Protein AF-G3JFS4-F1 (afdb_monomer_lite)

Sequence (196 aa):
MLLSALLLAPAVAALATRGPDRSHVRRDFISNNWCGQVLSGNAIREVSASWVGIDGASAECQAILQAGTYARLMDEPVVRPGDTVFVQVTAHNSTSGTAYMENHTTGQKVTIALDAPAGSYLCGAAAEWIQEDAAGGLAPFNTFSFNECRATEASGHARTLDGSERWFLRPADHTLCYPSDVSRDSIRINYSGPLA

Radius of gyration: 15.5 Å; chains: 1; bounding box: 41×35×40 Å

Organism: Cordyceps militaris (strain CM01) (NCBI:txid983644)

InterPro domains:
  IPR000250 Peptidase G1 [PF01828] (78-191)
  IPR000250 Peptidase G1 [PTHR37536] (71-189)
  IPR013320 Concanavalin A-like lectin/glucanase domain superfamily [SSF49899] (31-187)
  IPR038656 Peptidase G1 superfamily [G3DSA:2.60.120.700] (70-191)

pLDDT: mean 81.47, std 15.5, range [24.11, 96.38]

Structure (mmCIF, N/CA/C/O backbone):
data_AF-G3JFS4-F1
#
_entry.id   AF-G3JFS4-F1
#
loop_
_atom_site.group_PDB
_atom_site.id
_atom_site.type_symbol
_atom_site.label_atom_id
_atom_site.label_alt_id
_atom_site.label_comp_id
_atom_site.label_asym_id
_atom_site.label_entity_id
_atom_site.label_seq_id
_atom_site.pdbx_PDB_ins_code
_atom_site.Cartn_x
_atom_site.Cartn_y
_atom_site.Cartn_z
_atom_site.occupancy
_atom_site.B_iso_or_equiv
_atom_site.auth_seq_id
_atom_site.auth_comp_id
_atom_site.auth_asym_id
_atom_site.auth_atom_id
_atom_site.pdbx_PDB_model_num
ATOM 1 N N . MET A 1 1 ? 7.532 -19.680 -3.126 1.00 24.11 1 MET A N 1
ATOM 2 C CA . MET A 1 1 ? 7.152 -19.295 -1.750 1.00 24.11 1 MET A CA 1
ATOM 3 C C . MET A 1 1 ? 7.318 -17.791 -1.659 1.00 24.11 1 MET A C 1
ATOM 5 O O . MET A 1 1 ? 8.439 -17.350 -1.472 1.00 24.11 1 MET A O 1
ATOM 9 N N . LEU A 1 2 ? 6.257 -17.019 -1.896 1.00 28.55 2 LEU A N 1
ATOM 10 C CA . LEU A 1 2 ? 6.234 -15.605 -1.510 1.00 28.55 2 LEU A CA 1
ATOM 11 C C . LEU A 1 2 ? 5.594 -15.507 -0.138 1.00 28.55 2 LEU A C 1
ATOM 13 O O . LEU A 1 2 ? 4.669 -16.266 0.134 1.00 28.55 2 LEU A O 1
ATOM 17 N N . LEU A 1 3 ? 6.110 -14.634 0.715 1.00 35.25 3 LEU A N 1
ATOM 18 C CA . LEU A 1 3 ? 5.665 -14.453 2.087 1.00 35.25 3 LEU A CA 1
ATOM 19 C C . LEU A 1 3 ? 5.234 -12.996 2.297 1.00 35.25 3 LEU A C 1
ATOM 21 O O . LEU A 1 3 ? 5.836 -12.107 1.704 1.00 35.25 3 LEU A O 1
ATOM 25 N N . SER A 1 4 ? 4.277 -12.832 3.219 1.00 46.03 4 SER A N 1
ATOM 26 C CA . SER A 1 4 ? 3.845 -11.609 3.927 1.00 46.03 4 SER A CA 1
ATOM 27 C C . SER A 1 4 ? 2.821 -10.723 3.215 1.00 46.03 4 SER A C 1
ATOM 29 O O . SER A 1 4 ? 2.885 -10.607 2.004 1.00 46.03 4 SER A O 1
ATOM 31 N N . ALA A 1 5 ? 1.870 -10.068 3.902 1.00 47.44 5 ALA A N 1
ATOM 32 C CA . ALA A 1 5 ? 1.311 -10.277 5.250 1.00 47.44 5 ALA A CA 1
ATOM 33 C C . ALA A 1 5 ? 0.031 -9.424 5.428 1.00 47.44 5 ALA A C 1
ATOM 35 O O . ALA A 1 5 ? 0.004 -8.268 5.022 1.00 47.44 5 ALA A O 1
ATOM 36 N N . LEU A 1 6 ? -0.991 -9.964 6.100 1.00 51.84 6 LEU A N 1
ATOM 37 C CA . LEU A 1 6 ? -1.986 -9.158 6.812 1.00 51.84 6 LEU A CA 1
ATOM 38 C C . LEU A 1 6 ? -1.510 -9.091 8.263 1.00 51.84 6 LEU A C 1
ATOM 40 O O . LEU A 1 6 ? -1.719 -10.034 9.027 1.00 51.84 6 LEU A O 1
ATOM 44 N N . LEU A 1 7 ? -0.764 -8.056 8.627 1.00 59.75 7 LEU A N 1
ATOM 45 C CA . LEU A 1 7 ? -0.191 -7.973 9.964 1.00 59.75 7 LEU A CA 1
ATOM 46 C C . LEU A 1 7 ? -0.256 -6.551 10.507 1.00 59.75 7 LEU A C 1
ATOM 48 O O . LEU A 1 7 ? -0.039 -5.573 9.795 1.00 59.75 7 LEU A O 1
ATOM 52 N N . LEU A 1 8 ? -0.492 -6.489 11.815 1.00 59.53 8 LEU A N 1
ATOM 53 C CA . LEU A 1 8 ? 0.001 -5.421 12.661 1.00 59.53 8 LEU A CA 1
ATOM 54 C C . LEU A 1 8 ? 1.233 -5.986 13.379 1.00 59.53 8 LEU A C 1
ATOM 56 O O . LEU A 1 8 ? 1.099 -6.802 14.289 1.00 59.53 8 LEU A O 1
ATOM 60 N N . ALA A 1 9 ? 2.432 -5.670 12.889 1.00 57.09 9 ALA A N 1
ATOM 61 C CA . ALA A 1 9 ? 3.691 -6.280 13.342 1.00 57.09 9 ALA A CA 1
ATOM 62 C C . ALA A 1 9 ? 4.639 -5.235 13.927 1.00 57.09 9 ALA A C 1
ATOM 64 O O . ALA A 1 9 ? 4.493 -4.061 13.594 1.00 57.09 9 ALA A O 1
ATOM 65 N N . PRO A 1 10 ? 5.656 -5.628 14.719 1.00 55.28 10 PRO A N 1
ATOM 66 C CA . PRO A 1 10 ? 6.711 -4.708 15.112 1.00 55.28 10 PRO A CA 1
ATOM 67 C C . PRO A 1 10 ? 7.452 -4.205 13.864 1.00 55.28 10 PRO A C 1
ATOM 69 O O . PRO A 1 10 ? 7.832 -5.007 13.010 1.00 55.28 10 PRO A O 1
ATOM 72 N N . ALA A 1 11 ? 7.713 -2.902 13.773 1.00 52.53 11 ALA A N 1
ATOM 73 C CA . ALA A 1 11 ? 8.257 -2.256 12.574 1.00 52.53 11 ALA A CA 1
ATOM 74 C C . ALA A 1 11 ? 9.628 -2.798 12.139 1.00 52.53 11 ALA A C 1
ATOM 76 O O . ALA A 1 11 ? 9.970 -2.741 10.964 1.00 52.53 11 ALA A O 1
ATOM 77 N N . VAL A 1 12 ? 10.400 -3.389 13.058 1.00 49.28 12 VAL A N 1
ATOM 78 C CA . VAL A 1 12 ? 11.709 -3.997 12.758 1.00 49.28 12 VAL A CA 1
ATOM 79 C C . VAL A 1 12 ? 11.599 -5.129 11.725 1.00 49.28 12 VAL A C 1
ATOM 81 O O . VAL A 1 12 ? 12.558 -5.389 11.006 1.00 49.28 12 VAL A O 1
ATOM 84 N N . ALA A 1 13 ? 10.440 -5.789 11.621 1.00 46.59 13 ALA A N 1
ATOM 85 C CA . ALA A 1 13 ? 10.234 -6.909 10.706 1.00 46.59 13 ALA A CA 1
ATOM 86 C C . ALA A 1 13 ? 9.979 -6.497 9.240 1.00 46.59 13 ALA A C 1
ATOM 88 O O . ALA A 1 13 ? 10.111 -7.349 8.367 1.00 46.59 13 ALA A O 1
ATOM 89 N N . ALA A 1 14 ? 9.631 -5.233 8.972 1.00 52.38 14 ALA A N 1
ATOM 90 C CA . ALA A 1 14 ? 9.231 -4.752 7.639 1.00 52.38 14 ALA A CA 1
ATOM 91 C C . ALA A 1 14 ? 9.795 -3.359 7.294 1.00 52.38 14 ALA A C 1
ATOM 93 O O . ALA A 1 14 ? 9.351 -2.719 6.345 1.00 52.38 14 ALA A O 1
ATOM 94 N N . LEU A 1 15 ? 10.754 -2.852 8.080 1.00 62.09 15 LEU A N 1
ATOM 95 C CA . LEU A 1 15 ? 11.304 -1.515 7.876 1.00 62.09 15 LEU A CA 1
ATOM 96 C C . LEU A 1 15 ? 11.968 -1.413 6.500 1.00 62.09 15 LEU A C 1
ATOM 98 O O . LEU A 1 15 ? 12.850 -2.207 6.158 1.00 62.09 15 LEU A O 1
ATOM 102 N N . ALA A 1 16 ? 11.604 -0.381 5.744 1.00 66.38 16 ALA A N 1
ATOM 103 C CA . ALA A 1 16 ? 12.233 -0.110 4.465 1.00 66.38 16 ALA A CA 1
ATOM 104 C C . ALA A 1 16 ? 13.744 0.138 4.645 1.00 66.38 16 ALA A C 1
ATOM 106 O O . ALA A 1 16 ? 14.175 1.046 5.364 1.00 66.38 16 ALA A O 1
ATOM 107 N N . THR A 1 17 ? 14.581 -0.659 3.977 1.00 64.44 17 THR A N 1
ATOM 108 C CA . THR A 1 17 ? 16.039 -0.506 4.088 1.00 64.44 17 THR A CA 1
ATOM 109 C C . THR A 1 17 ? 16.534 0.535 3.087 1.00 64.44 17 THR A C 1
ATOM 111 O O . THR A 1 17 ? 16.661 0.260 1.894 1.00 64.44 17 THR A O 1
ATOM 114 N N . ARG A 1 18 ? 16.814 1.757 3.559 1.00 60.34 18 ARG A N 1
ATOM 115 C CA . ARG A 1 18 ? 17.364 2.822 2.702 1.00 60.34 18 ARG A CA 1
ATOM 116 C C . ARG A 1 18 ? 18.760 2.437 2.202 1.00 60.34 18 ARG A C 1
ATOM 118 O O . ARG A 1 18 ? 19.680 2.233 2.992 1.00 60.34 18 ARG A O 1
ATOM 125 N N . GLY A 1 19 ? 18.912 2.353 0.884 1.00 56.12 19 GLY A N 1
ATOM 126 C CA . GLY A 1 19 ? 20.205 2.243 0.217 1.00 56.12 19 GLY A CA 1
ATOM 127 C C . GLY A 1 19 ? 20.972 3.573 0.233 1.00 56.12 19 GLY A C 1
ATOM 128 O O . GLY A 1 19 ? 20.411 4.609 0.597 1.00 56.12 19 GLY A O 1
ATOM 129 N N . PRO A 1 20 ? 22.259 3.577 -0.163 1.00 53.03 20 PRO A N 1
ATOM 130 C CA . PRO A 1 20 ? 23.036 4.806 -0.276 1.00 53.03 20 PRO A CA 1
ATOM 131 C C . PRO A 1 20 ? 22.353 5.772 -1.251 1.00 53.03 20 PRO A C 1
ATOM 133 O O . PRO A 1 20 ? 22.081 5.413 -2.402 1.00 53.03 20 PRO A O 1
ATOM 136 N N . ASP A 1 21 ? 22.084 6.986 -0.773 1.00 49.78 21 ASP A N 1
ATOM 137 C CA . ASP A 1 21 ? 21.431 8.042 -1.539 1.00 49.78 21 ASP A CA 1
ATOM 138 C C . ASP A 1 21 ? 22.272 8.390 -2.777 1.00 49.78 21 ASP A C 1
ATOM 140 O O . ASP A 1 21 ? 23.440 8.776 -2.681 1.00 49.78 21 ASP A O 1
ATOM 144 N N . ARG A 1 22 ? 21.704 8.157 -3.961 1.00 50.06 22 ARG A N 1
ATOM 145 C CA . ARG A 1 22 ? 22.349 8.406 -5.261 1.00 50.06 22 ARG A CA 1
ATOM 146 C C . ARG A 1 22 ? 21.414 9.116 -6.245 1.00 50.06 22 ARG A C 1
ATOM 148 O O . ARG A 1 22 ? 21.749 9.193 -7.426 1.00 50.06 22 ARG A O 1
ATOM 155 N N . SER A 1 23 ? 20.237 9.581 -5.817 1.00 52.03 23 SER A N 1
ATOM 156 C CA . SER A 1 23 ? 19.227 10.126 -6.732 1.00 52.03 23 SER A CA 1
ATOM 157 C C . SER A 1 23 ? 19.172 11.664 -6.660 1.00 52.03 23 SER A C 1
ATOM 159 O O . SER A 1 23 ? 19.221 12.270 -5.595 1.00 52.03 23 SER A O 1
ATOM 161 N N . HIS A 1 24 ? 19.116 12.324 -7.823 1.00 45.00 24 HIS A N 1
ATOM 162 C CA . HIS A 1 24 ? 19.172 13.790 -7.952 1.00 45.00 24 HIS A CA 1
ATOM 163 C C . HIS A 1 24 ? 17.790 14.476 -7.936 1.00 45.00 24 HIS A C 1
ATOM 165 O O . HIS A 1 24 ? 17.709 15.700 -8.060 1.00 45.00 24 HIS A O 1
ATOM 171 N N . VAL A 1 25 ? 16.695 13.721 -7.784 1.00 54.41 25 VAL A N 1
ATOM 172 C CA . VAL A 1 25 ? 15.332 14.265 -7.694 1.00 54.41 25 VAL A CA 1
ATOM 173 C C . VAL A 1 25 ? 14.880 14.134 -6.247 1.00 54.41 25 VAL A C 1
ATOM 175 O O . VAL A 1 25 ? 14.880 13.041 -5.699 1.00 54.41 25 VAL A O 1
ATOM 178 N N . ARG A 1 26 ? 14.493 15.259 -5.632 1.00 57.34 26 ARG A N 1
ATOM 179 C CA . ARG A 1 26 ? 14.295 15.474 -4.180 1.00 57.34 26 ARG A CA 1
ATOM 180 C C . ARG A 1 26 ? 13.275 14.541 -3.476 1.00 57.34 26 ARG A C 1
ATOM 182 O O . ARG A 1 26 ? 12.926 14.807 -2.332 1.00 57.34 26 ARG A O 1
ATOM 189 N N . ARG A 1 27 ? 12.744 13.518 -4.155 1.00 74.19 27 ARG A N 1
ATOM 190 C CA . ARG A 1 27 ? 11.709 12.582 -3.686 1.00 74.19 27 ARG A CA 1
ATOM 191 C C . ARG A 1 27 ? 11.904 11.134 -4.166 1.00 74.19 27 ARG A C 1
ATOM 193 O O . ARG A 1 27 ? 10.996 10.334 -3.976 1.00 74.19 27 ARG A O 1
ATOM 200 N N . ASP A 1 28 ? 13.036 10.791 -4.782 1.00 85.75 28 ASP A N 1
ATOM 201 C CA . ASP A 1 28 ? 13.308 9.421 -5.236 1.00 85.75 28 ASP A CA 1
ATOM 202 C C . ASP A 1 28 ? 14.228 8.698 -4.246 1.00 85.75 28 ASP A C 1
ATOM 204 O O . ASP A 1 28 ? 15.359 9.122 -4.007 1.00 85.75 28 ASP A O 1
ATOM 208 N N . PHE A 1 29 ? 13.761 7.578 -3.706 1.00 86.06 29 PHE A N 1
ATOM 209 C CA . PHE A 1 29 ? 14.445 6.771 -2.704 1.00 86.06 29 PHE A CA 1
ATOM 210 C C . PHE A 1 29 ? 14.815 5.410 -3.266 1.00 86.06 29 PHE A C 1
ATOM 212 O O . PHE A 1 29 ? 14.057 4.782 -4.003 1.00 86.06 29 PHE A O 1
ATOM 219 N N . ILE A 1 30 ? 15.993 4.937 -2.883 1.00 85.81 30 ILE A N 1
ATOM 220 C CA . ILE A 1 30 ? 16.493 3.623 -3.263 1.00 85.81 30 ILE A CA 1
ATOM 221 C C . ILE A 1 30 ? 16.345 2.726 -2.045 1.00 85.81 30 ILE A C 1
ATOM 223 O O . ILE A 1 30 ? 16.892 3.023 -0.983 1.00 85.81 30 ILE A O 1
ATOM 227 N N . SER A 1 31 ? 15.608 1.639 -2.208 1.00 85.69 31 SER A N 1
ATOM 228 C CA . SER A 1 31 ? 15.386 0.617 -1.199 1.00 85.69 31 SER A CA 1
ATOM 229 C C . SER A 1 31 ? 15.872 -0.729 -1.711 1.00 85.69 31 SER A C 1
ATOM 231 O O . SER A 1 31 ? 15.887 -0.978 -2.916 1.00 85.69 31 SER A O 1
ATOM 233 N N . ASN A 1 32 ? 16.266 -1.618 -0.806 1.00 84.12 32 ASN A N 1
ATOM 234 C CA . ASN A 1 32 ? 16.585 -2.990 -1.199 1.00 84.12 32 ASN A CA 1
ATOM 235 C C . ASN A 1 32 ? 15.341 -3.887 -1.253 1.00 84.12 32 ASN A C 1
ATOM 237 O O . ASN A 1 32 ? 15.429 -4.972 -1.818 1.00 84.12 32 ASN A O 1
ATOM 241 N N . ASN A 1 33 ? 14.205 -3.453 -0.692 1.00 83.88 33 ASN A N 1
ATOM 242 C CA . ASN A 1 33 ? 13.013 -4.291 -0.548 1.00 83.88 33 ASN A CA 1
ATOM 243 C C . ASN A 1 33 ? 11.680 -3.619 -0.906 1.00 83.88 33 ASN A C 1
ATOM 245 O O . ASN A 1 33 ? 10.690 -4.328 -1.006 1.00 83.88 33 ASN A O 1
ATOM 249 N N . TRP A 1 34 ? 11.609 -2.304 -1.125 1.00 87.81 34 TRP A N 1
ATOM 250 C CA . TRP A 1 34 ? 10.342 -1.601 -1.392 1.00 87.81 34 TRP A CA 1
ATOM 251 C C . TRP A 1 34 ? 10.306 -0.927 -2.756 1.00 87.81 34 TRP A C 1
ATOM 253 O O . TRP A 1 34 ? 11.270 -0.283 -3.171 1.00 87.81 34 TRP A O 1
ATOM 263 N N . CYS A 1 35 ? 9.155 -1.019 -3.415 1.00 90.50 35 CYS A N 1
ATOM 264 C CA . CYS A 1 35 ? 8.871 -0.394 -4.696 1.00 90.50 35 CYS A CA 1
ATOM 265 C C . CYS A 1 35 ? 7.487 0.260 -4.697 1.00 90.50 35 CYS A C 1
ATOM 267 O O . CYS A 1 35 ? 6.494 -0.447 -4.570 1.00 90.50 35 CYS A O 1
ATOM 269 N N . GLY A 1 36 ? 7.385 1.576 -4.890 1.00 91.44 36 GLY A N 1
ATOM 270 C CA . GLY A 1 36 ? 6.080 2.240 -4.998 1.00 91.44 36 GLY A CA 1
ATOM 271 C C . GLY A 1 36 ? 6.060 3.681 -4.499 1.00 91.44 36 GLY A C 1
ATOM 272 O O . GLY A 1 36 ? 7.015 4.419 -4.746 1.00 91.44 36 GLY A O 1
ATOM 273 N N . GLN A 1 37 ? 4.955 4.101 -3.871 1.00 92.19 37 GLN A N 1
ATOM 274 C CA . GLN A 1 37 ? 4.802 5.440 -3.284 1.00 92.19 37 GLN A CA 1
ATOM 275 C C . GLN A 1 37 ? 4.742 5.400 -1.757 1.00 92.19 37 GLN A C 1
ATOM 277 O O . GLN A 1 37 ? 4.036 4.571 -1.187 1.00 92.19 37 GLN A O 1
ATOM 282 N N . VAL A 1 38 ? 5.396 6.371 -1.118 1.00 90.50 38 VAL A N 1
ATOM 283 C CA . VAL A 1 38 ? 5.263 6.646 0.320 1.00 90.50 38 VAL A CA 1
ATOM 284 C C . VAL A 1 38 ? 4.855 8.101 0.512 1.00 90.50 38 VAL A C 1
ATOM 286 O O . VAL A 1 38 ? 5.536 9.016 0.054 1.00 90.50 38 VAL A O 1
ATOM 289 N N . LEU A 1 39 ? 3.738 8.332 1.189 1.00 90.19 39 LEU A N 1
ATOM 290 C CA . LEU A 1 39 ? 3.275 9.655 1.574 1.00 90.19 39 LEU A CA 1
ATOM 291 C C . LEU A 1 39 ? 3.507 9.866 3.069 1.00 90.19 39 LEU A C 1
ATOM 293 O O . LEU A 1 39 ? 2.841 9.257 3.905 1.00 90.19 39 LEU A O 1
ATOM 297 N N . SER A 1 40 ? 4.394 10.798 3.396 1.00 89.62 40 SER A N 1
ATOM 298 C CA . SER A 1 40 ? 4.570 11.266 4.769 1.00 89.62 40 SER A CA 1
ATOM 299 C C . SER A 1 40 ? 3.378 12.119 5.207 1.00 89.62 40 SER A C 1
ATOM 301 O O . SER A 1 40 ? 2.903 13.001 4.479 1.00 89.62 40 SER A O 1
ATOM 303 N N . GLY A 1 41 ? 2.905 11.878 6.423 1.00 85.38 41 GLY A N 1
ATOM 304 C CA . GLY A 1 41 ? 1.757 12.557 7.003 1.00 85.38 41 GLY A CA 1
ATOM 305 C C . GLY A 1 41 ? 1.831 12.600 8.521 1.00 85.38 41 GLY A C 1
ATOM 306 O O . GLY A 1 41 ? 2.796 12.151 9.127 1.00 85.38 41 GLY A O 1
ATOM 307 N N . ASN A 1 42 ? 0.793 13.160 9.130 1.00 84.88 42 ASN A N 1
ATOM 308 C CA . ASN A 1 42 ? 0.627 13.161 10.575 1.00 84.88 42 ASN A CA 1
ATOM 309 C C . ASN A 1 42 ? -0.732 12.546 10.896 1.00 84.88 42 ASN A C 1
ATOM 311 O O . ASN A 1 42 ? -1.754 13.016 10.397 1.00 84.88 42 ASN A O 1
ATOM 315 N N . ALA A 1 43 ? -0.740 11.520 11.745 1.00 88.69 43 ALA A N 1
ATOM 316 C CA . ALA A 1 43 ? -1.946 10.808 12.156 1.00 88.69 43 ALA A CA 1
ATOM 317 C C . ALA A 1 43 ? -2.761 10.226 10.981 1.00 88.69 43 ALA A C 1
ATOM 319 O O . ALA A 1 43 ? -3.987 10.353 10.948 1.00 88.69 43 ALA A O 1
ATOM 320 N N . ILE A 1 44 ? -2.097 9.580 10.021 1.00 91.44 44 ILE A N 1
ATOM 321 C CA . ILE A 1 44 ? -2.750 8.739 9.011 1.00 91.44 44 ILE A CA 1
ATOM 322 C C . ILE A 1 44 ? -3.556 7.644 9.713 1.00 91.44 44 ILE A C 1
ATOM 324 O O . ILE A 1 44 ? -3.059 6.956 10.605 1.00 91.44 44 ILE A O 1
ATOM 328 N N . ARG A 1 45 ? -4.820 7.498 9.311 1.00 90.25 45 ARG A N 1
ATOM 329 C CA . ARG A 1 45 ? -5.760 6.529 9.881 1.00 90.25 45 ARG A CA 1
ATOM 330 C C . ARG A 1 45 ? -6.294 5.533 8.885 1.00 90.25 45 ARG A C 1
ATOM 332 O O . ARG A 1 45 ? -6.731 4.474 9.303 1.00 90.25 45 ARG A O 1
ATOM 339 N N . GLU A 1 46 ? -6.323 5.871 7.612 1.00 90.31 46 GLU A N 1
ATOM 340 C CA . GLU A 1 46 ? -6.865 5.001 6.581 1.00 90.31 46 GLU A CA 1
ATOM 341 C C . GLU A 1 46 ? -5.999 5.111 5.340 1.00 90.31 46 GLU A C 1
ATOM 343 O O . GLU A 1 46 ? -5.589 6.220 5.000 1.00 90.31 46 GLU A O 1
ATOM 348 N N . VAL A 1 47 ? -5.725 3.985 4.686 1.00 84.62 47 VAL A N 1
ATOM 349 C CA . VAL A 1 47 ? -5.018 3.919 3.400 1.00 84.62 47 VAL A CA 1
ATOM 350 C C . VAL A 1 47 ? -5.675 2.831 2.560 1.00 84.62 47 VAL A C 1
ATOM 352 O O . VAL A 1 47 ? -5.925 1.746 3.085 1.00 84.62 47 VAL A O 1
ATOM 355 N N . SER A 1 48 ? -5.967 3.099 1.285 1.00 78.31 48 SER A N 1
ATOM 356 C CA . SER A 1 48 ? -6.604 2.135 0.373 1.00 78.31 48 SER A CA 1
ATOM 357 C C . SER A 1 48 ? -6.001 2.127 -1.041 1.00 78.31 48 SER A C 1
ATOM 359 O O . SER A 1 48 ? -5.513 3.164 -1.501 1.00 78.31 48 SER A O 1
ATOM 361 N N . ALA A 1 49 ? -5.981 0.943 -1.677 1.00 77.56 49 ALA A N 1
ATOM 362 C CA . ALA A 1 49 ? -5.619 0.643 -3.080 1.00 77.56 49 ALA A CA 1
ATOM 363 C C . ALA A 1 49 ? -5.690 -0.886 -3.327 1.00 77.56 49 ALA A C 1
ATOM 365 O O . ALA A 1 49 ? -6.607 -1.508 -2.826 1.00 77.56 49 ALA A O 1
ATOM 366 N N . SER A 1 50 ? -4.746 -1.512 -4.053 1.00 70.62 50 SER A N 1
ATOM 367 C CA . SER A 1 50 ? -4.622 -2.985 -4.210 1.00 70.62 50 SER A CA 1
ATOM 368 C C . SER A 1 50 ? -3.515 -3.631 -3.339 1.00 70.62 50 SER A C 1
ATOM 370 O O . SER A 1 50 ? -3.545 -4.839 -3.120 1.00 70.62 50 SER A O 1
ATOM 372 N N . TRP A 1 51 ? -2.599 -2.827 -2.774 1.00 76.50 51 TRP A N 1
ATOM 373 C CA . TRP A 1 51 ? -1.689 -3.137 -1.651 1.00 76.50 51 TRP A CA 1
ATOM 374 C C . TRP A 1 51 ? -1.419 -1.841 -0.886 1.00 76.50 51 TRP A C 1
ATOM 376 O O . TRP A 1 51 ? -1.129 -0.823 -1.522 1.00 76.50 51 TRP A O 1
ATOM 386 N N . VAL A 1 52 ? -1.519 -1.861 0.445 1.00 80.06 52 VAL A N 1
ATOM 387 C CA . VAL A 1 52 ? -1.397 -0.654 1.276 1.00 80.06 52 VAL A CA 1
ATOM 388 C C . VAL A 1 52 ? -0.828 -0.906 2.663 1.00 80.06 52 VAL A C 1
ATOM 390 O O . VAL A 1 52 ? -0.972 -1.994 3.223 1.00 80.06 52 VAL A O 1
ATOM 393 N N . GLY A 1 53 ? -0.278 0.151 3.253 1.00 80.38 53 GLY A N 1
ATOM 394 C CA . GLY A 1 53 ? 0.166 0.150 4.639 1.00 80.38 53 GLY A CA 1
ATOM 395 C C . GLY A 1 53 ? 0.157 1.516 5.321 1.00 80.38 53 GLY A C 1
ATOM 396 O O . GLY A 1 53 ? 0.062 2.562 4.672 1.00 80.38 53 GLY A O 1
ATOM 397 N N . ILE A 1 54 ? 0.238 1.481 6.652 1.00 80.94 54 ILE A N 1
ATOM 398 C CA . ILE A 1 54 ? 0.491 2.623 7.534 1.00 80.94 54 ILE A CA 1
ATOM 399 C C . ILE A 1 54 ? 1.787 2.359 8.307 1.00 80.94 54 ILE A C 1
ATOM 401 O O . ILE A 1 54 ? 1.951 1.285 8.893 1.00 80.94 54 ILE A O 1
ATOM 405 N N . ASP A 1 55 ? 2.643 3.383 8.365 1.00 84.94 55 ASP A N 1
ATOM 406 C CA . ASP A 1 55 ? 3.994 3.370 8.947 1.00 84.94 55 ASP A CA 1
ATOM 407 C C . ASP A 1 55 ? 4.989 2.469 8.184 1.00 84.94 55 ASP A C 1
ATOM 409 O O . ASP A 1 55 ? 4.889 2.342 6.971 1.00 84.94 55 ASP A O 1
ATOM 413 N N . GLY A 1 56 ? 6.053 1.970 8.828 1.00 76.75 56 GLY A N 1
ATOM 414 C CA . GLY A 1 56 ? 7.065 1.107 8.188 1.00 76.75 56 GLY A CA 1
ATOM 415 C C . GLY A 1 56 ? 8.138 1.808 7.344 1.00 76.75 56 GLY A C 1
ATOM 416 O O . GLY A 1 56 ? 9.232 1.277 7.168 1.00 76.75 56 GLY A O 1
ATOM 417 N N . ALA A 1 57 ? 7.878 3.028 6.869 1.00 73.19 57 ALA A N 1
ATOM 418 C CA . ALA A 1 57 ? 8.855 3.814 6.103 1.00 73.19 57 ALA A CA 1
ATOM 419 C C . ALA A 1 57 ? 9.919 4.516 6.979 1.00 73.19 57 ALA A C 1
ATOM 421 O O . ALA A 1 57 ? 10.946 4.980 6.475 1.00 73.19 57 ALA A O 1
ATOM 422 N N . SER A 1 58 ? 9.666 4.621 8.289 1.00 71.31 58 SER A N 1
ATOM 423 C CA . SER A 1 58 ? 10.528 5.270 9.284 1.00 71.31 58 SER A CA 1
ATOM 424 C C . SER A 1 58 ? 10.771 4.347 10.477 1.00 71.31 58 SER A C 1
ATOM 426 O O . SER A 1 58 ? 9.858 3.667 10.942 1.00 71.31 58 SER A O 1
ATOM 428 N N . ALA A 1 59 ? 11.998 4.371 11.007 1.00 69.25 59 ALA A N 1
ATOM 429 C CA . ALA A 1 59 ? 12.392 3.618 12.201 1.00 69.25 59 ALA A CA 1
ATOM 430 C C . ALA A 1 59 ? 11.795 4.181 13.503 1.00 69.25 59 ALA A C 1
ATOM 432 O O . ALA A 1 59 ? 11.934 3.572 14.560 1.00 69.25 59 ALA A O 1
ATOM 433 N N . GLU A 1 60 ? 11.164 5.356 13.443 1.00 72.00 60 GLU A N 1
ATOM 434 C CA . GLU A 1 60 ? 10.559 6.021 14.602 1.00 72.00 60 GLU A CA 1
ATOM 435 C C . GLU A 1 60 ? 9.281 5.320 15.085 1.00 72.00 60 GLU A C 1
ATOM 437 O O . GLU A 1 60 ? 8.893 5.467 16.245 1.00 72.00 60 GLU A O 1
ATOM 442 N N . CYS A 1 61 ? 8.643 4.540 14.212 1.00 75.06 61 CYS A N 1
ATOM 443 C CA . CYS A 1 61 ? 7.407 3.831 14.511 1.00 75.06 61 CYS A CA 1
ATOM 444 C C . CYS A 1 61 ? 7.694 2.392 14.886 1.00 75.06 61 CYS A C 1
ATOM 446 O O . CYS A 1 61 ? 8.556 1.747 14.299 1.00 75.06 61 CYS A O 1
ATOM 448 N N . GLN A 1 62 ? 6.991 1.899 15.903 1.00 74.56 62 GLN A N 1
ATOM 449 C CA . GLN A 1 62 ? 7.263 0.589 16.485 1.00 74.56 62 GLN A CA 1
ATOM 450 C C . GLN A 1 62 ? 6.400 -0.510 15.885 1.00 74.56 62 GLN A C 1
ATOM 452 O O . GLN A 1 62 ? 6.713 -1.677 16.104 1.00 74.56 62 GLN A O 1
ATOM 457 N N . ALA A 1 63 ? 5.353 -0.159 15.136 1.00 75.88 63 ALA A N 1
ATOM 458 C CA . ALA A 1 63 ? 4.512 -1.092 14.411 1.00 75.88 63 ALA A CA 1
ATOM 459 C C . ALA A 1 63 ? 4.251 -0.648 12.966 1.00 75.88 63 ALA A C 1
ATOM 461 O O . ALA A 1 63 ? 4.455 0.514 12.616 1.00 75.88 63 ALA A O 1
ATOM 462 N N . ILE A 1 64 ? 3.783 -1.592 12.156 1.00 77.50 64 ILE A N 1
ATOM 463 C CA . ILE A 1 64 ? 3.312 -1.387 10.786 1.00 77.50 64 ILE A CA 1
ATOM 464 C C . ILE A 1 64 ? 1.965 -2.092 10.615 1.00 77.50 64 ILE A C 1
ATOM 466 O O . ILE A 1 64 ? 1.820 -3.222 11.084 1.00 77.50 64 ILE A O 1
ATOM 470 N N . LEU A 1 65 ? 0.986 -1.434 9.988 1.00 76.50 65 LEU A N 1
ATOM 471 C CA . LEU A 1 65 ? -0.321 -2.013 9.651 1.00 76.50 65 LEU A CA 1
ATOM 472 C C . LEU A 1 65 ? -0.420 -2.156 8.136 1.00 76.50 65 LEU A C 1
ATOM 474 O O . LEU A 1 65 ? -0.471 -1.135 7.458 1.00 76.50 65 LEU A O 1
ATOM 478 N N . GLN A 1 66 ? -0.495 -3.377 7.607 1.00 79.00 66 GLN A N 1
ATOM 479 C CA . GLN A 1 66 ? -0.516 -3.603 6.156 1.00 79.00 66 GLN A CA 1
ATOM 480 C C . GLN A 1 66 ? -1.606 -4.579 5.720 1.00 79.00 66 GLN A C 1
ATOM 482 O O . GLN A 1 66 ? -1.976 -5.503 6.451 1.00 79.00 66 GLN A O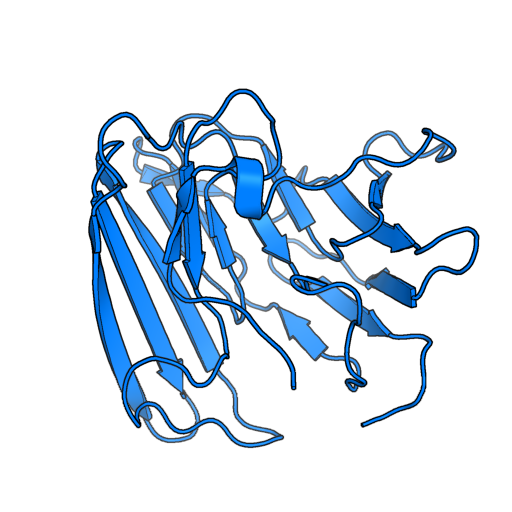 1
ATOM 487 N N . ALA A 1 67 ? -2.099 -4.371 4.500 1.00 76.62 67 ALA A N 1
ATOM 488 C CA . ALA A 1 67 ? -3.013 -5.271 3.817 1.00 76.62 67 ALA A CA 1
ATOM 489 C C . ALA A 1 67 ? -2.682 -5.357 2.326 1.00 76.62 67 ALA A C 1
ATOM 491 O O . ALA A 1 67 ? -2.327 -4.370 1.680 1.00 76.62 67 ALA A O 1
ATOM 492 N N . GLY A 1 68 ? -2.864 -6.548 1.766 1.00 71.12 68 GLY A N 1
ATOM 493 C CA . GLY A 1 68 ? -2.524 -6.829 0.385 1.00 71.12 68 GLY A CA 1
ATOM 494 C C . GLY A 1 68 ? -2.899 -8.244 -0.031 1.00 71.12 68 GLY A C 1
ATOM 495 O O . GLY A 1 68 ? -3.453 -9.022 0.746 1.00 71.12 68 GLY A O 1
ATOM 496 N N . THR A 1 69 ? -2.596 -8.594 -1.274 1.00 56.91 69 THR A N 1
ATOM 497 C CA . THR A 1 69 ? -2.911 -9.902 -1.853 1.00 56.91 69 THR A CA 1
ATOM 498 C C . THR A 1 69 ? -1.886 -10.967 -1.416 1.00 56.91 69 THR A C 1
ATOM 500 O O . THR A 1 69 ? -0.955 -11.264 -2.163 1.00 56.91 69 THR A O 1
ATOM 503 N N . TYR A 1 70 ? -2.028 -11.571 -0.225 1.00 61.84 70 TYR A N 1
ATOM 504 C CA . TYR A 1 70 ? -1.330 -12.827 0.120 1.00 61.84 70 TYR A CA 1
ATOM 505 C C . TYR A 1 70 ? -2.188 -13.834 0.910 1.00 61.84 70 TYR A C 1
ATOM 507 O O . TYR A 1 70 ? -2.958 -13.495 1.804 1.00 61.84 70 TYR A O 1
ATOM 515 N N . ALA A 1 71 ? -1.972 -15.113 0.589 1.00 40.66 71 ALA A N 1
ATOM 516 C CA . ALA A 1 71 ? -2.763 -16.300 0.915 1.00 40.66 71 ALA A CA 1
ATOM 517 C C . ALA A 1 71 ? -2.615 -16.861 2.347 1.00 40.66 71 ALA A C 1
ATOM 519 O O . ALA A 1 71 ? -2.734 -18.072 2.547 1.00 40.66 71 ALA A O 1
ATOM 520 N N . ARG A 1 72 ? -2.362 -16.036 3.369 1.00 45.88 72 ARG A N 1
ATOM 521 C CA . ARG A 1 72 ? -2.507 -16.490 4.767 1.00 45.88 72 ARG A CA 1
ATOM 522 C C . ARG A 1 72 ? -3.172 -15.437 5.647 1.00 45.88 72 ARG A C 1
ATOM 524 O O . ARG A 1 72 ? -2.507 -14.786 6.439 1.00 45.88 72 ARG A O 1
ATOM 531 N N . LEU A 1 73 ? -4.494 -15.344 5.548 1.00 41.41 73 LEU A N 1
ATOM 532 C CA . LEU A 1 73 ? -5.418 -16.013 6.472 1.00 41.41 73 LEU A CA 1
ATOM 533 C C . LEU A 1 73 ? -6.828 -15.983 5.847 1.00 41.41 73 LEU A C 1
ATOM 535 O O . LEU A 1 73 ? -7.284 -14.917 5.456 1.00 41.41 73 LEU A O 1
ATOM 539 N N . MET A 1 74 ? -7.500 -17.140 5.841 1.00 45.62 74 MET A N 1
ATOM 540 C CA . MET A 1 74 ? -8.849 -17.421 5.315 1.00 45.62 74 MET A CA 1
ATOM 541 C C . MET A 1 74 ? -8.922 -17.580 3.789 1.00 45.62 74 MET A C 1
ATOM 543 O O . MET A 1 74 ? -8.348 -16.799 3.045 1.00 45.62 74 MET A O 1
ATOM 547 N N . ASP A 1 75 ? -9.628 -18.606 3.315 1.00 62.72 75 ASP A N 1
ATOM 548 C CA . ASP A 1 75 ? -9.814 -18.961 1.897 1.00 62.72 75 ASP A CA 1
ATOM 549 C C . ASP A 1 75 ? -10.518 -17.874 1.045 1.00 62.72 75 ASP A C 1
ATOM 551 O O . ASP A 1 75 ? -10.862 -18.122 -0.110 1.00 62.72 75 ASP A O 1
ATOM 555 N N . GLU A 1 76 ? -10.746 -16.673 1.590 1.00 70.31 76 GLU A N 1
ATOM 556 C CA . GLU A 1 76 ? -11.535 -15.605 0.983 1.00 70.31 76 GLU A CA 1
ATOM 557 C C . GLU A 1 76 ? -10.994 -14.190 1.295 1.00 70.31 76 GLU A C 1
ATOM 559 O O . GLU A 1 76 ? -10.572 -13.929 2.424 1.00 70.31 76 GLU A O 1
ATOM 564 N N . PRO A 1 77 ? -11.078 -13.250 0.329 1.00 79.19 77 PRO A N 1
ATOM 565 C CA . PRO A 1 77 ? -11.531 -13.476 -1.041 1.00 79.19 77 PRO A CA 1
ATOM 566 C C . PRO A 1 77 ? -10.483 -14.224 -1.873 1.00 79.19 77 PRO A C 1
ATOM 568 O O . PRO A 1 77 ? -9.290 -13.929 -1.816 1.00 79.19 77 PRO A O 1
ATOM 571 N N . VAL A 1 78 ? -10.930 -15.181 -2.689 1.00 83.94 78 VAL A N 1
ATOM 572 C CA . VAL A 1 78 ? -10.050 -15.826 -3.669 1.00 83.94 78 VAL A CA 1
ATOM 573 C C . VAL A 1 78 ? -9.657 -14.777 -4.703 1.00 83.94 78 VAL A C 1
ATOM 575 O O . VAL A 1 78 ? -10.532 -14.138 -5.279 1.00 83.94 78 VAL A O 1
ATOM 578 N N . VAL A 1 79 ? -8.360 -14.627 -4.968 1.00 82.19 79 VAL A N 1
ATOM 579 C CA . VAL A 1 79 ? -7.826 -13.735 -6.009 1.00 82.19 79 VAL A CA 1
ATOM 580 C C . VAL A 1 79 ? -7.161 -14.561 -7.099 1.00 82.19 79 VAL A C 1
ATOM 582 O O . VAL A 1 79 ? -6.404 -15.493 -6.817 1.00 82.19 79 VAL A O 1
ATOM 585 N N . ARG A 1 80 ? -7.439 -14.220 -8.356 1.00 85.94 80 ARG A N 1
ATOM 586 C CA . ARG A 1 80 ? -6.869 -14.854 -9.546 1.00 85.94 80 ARG A CA 1
ATOM 587 C C . ARG A 1 80 ? -6.178 -13.814 -10.431 1.00 85.94 80 ARG A C 1
ATOM 589 O O . ARG A 1 80 ? -6.522 -12.635 -10.373 1.00 85.94 80 ARG A O 1
ATOM 596 N N . PRO A 1 81 ? -5.211 -14.225 -11.273 1.00 84.69 81 PRO A N 1
ATOM 597 C CA . PRO A 1 81 ? -4.637 -13.328 -12.269 1.00 84.69 81 PRO A CA 1
ATOM 598 C C . PRO A 1 81 ? -5.728 -12.665 -13.119 1.00 84.69 81 PRO A C 1
ATOM 600 O O . PRO A 1 81 ? -6.583 -13.354 -13.674 1.00 84.69 81 PRO A O 1
ATOM 603 N N . GLY A 1 82 ? -5.677 -11.336 -13.221 1.00 85.69 82 GLY A N 1
ATOM 604 C CA . GLY A 1 82 ? -6.658 -10.526 -13.949 1.00 85.69 82 GLY A CA 1
ATOM 605 C C . GLY A 1 82 ? -7.798 -9.968 -13.093 1.00 85.69 82 GLY A C 1
ATOM 606 O O . GLY A 1 82 ? -8.501 -9.076 -13.562 1.00 85.69 82 GLY A O 1
ATOM 607 N N . ASP A 1 83 ? -7.958 -10.428 -11.850 1.00 88.50 83 ASP A N 1
ATOM 608 C CA . ASP A 1 83 ? -8.950 -9.858 -10.943 1.00 88.50 83 ASP A CA 1
ATOM 609 C C . ASP A 1 83 ? -8.569 -8.432 -10.522 1.00 88.50 83 ASP A C 1
ATOM 611 O O . ASP A 1 83 ? -7.401 -8.107 -10.299 1.00 88.50 83 ASP A O 1
ATOM 615 N N . THR A 1 84 ? -9.583 -7.586 -10.353 1.00 89.69 84 THR A N 1
ATOM 616 C CA . THR A 1 84 ? -9.454 -6.293 -9.674 1.00 89.69 84 THR A CA 1
ATOM 617 C C . THR A 1 84 ? -9.723 -6.464 -8.186 1.00 89.69 84 THR A C 1
ATOM 619 O O . THR A 1 84 ? -10.763 -6.993 -7.791 1.00 89.69 84 THR A O 1
ATOM 622 N N . VAL A 1 85 ? -8.790 -5.991 -7.363 1.00 89.06 85 VAL A N 1
ATOM 623 C CA . VAL A 1 85 ? -8.844 -6.108 -5.905 1.00 89.06 85 VAL A CA 1
ATOM 624 C C . VAL A 1 85 ? -8.729 -4.731 -5.271 1.00 89.06 85 VAL A C 1
ATOM 626 O O . VAL A 1 85 ? -7.871 -3.931 -5.654 1.00 89.06 85 VAL A O 1
ATOM 629 N N . PHE A 1 86 ? -9.560 -4.503 -4.263 1.00 90.31 86 PHE A N 1
ATOM 630 C CA . PHE A 1 86 ? -9.471 -3.379 -3.352 1.00 90.31 86 PHE A CA 1
ATOM 631 C C . PHE A 1 86 ? -9.028 -3.867 -1.975 1.00 90.31 86 PHE A C 1
ATOM 633 O O . PHE A 1 86 ? -9.492 -4.887 -1.473 1.00 90.31 86 PHE A O 1
ATOM 640 N N . VAL A 1 87 ? -8.127 -3.127 -1.355 1.00 89.62 87 VAL A N 1
ATOM 641 C CA . VAL A 1 87 ? -7.656 -3.308 0.009 1.00 89.62 87 VAL A CA 1
ATOM 642 C C . VAL A 1 87 ? -7.671 -1.972 0.717 1.00 89.62 87 VAL A C 1
ATOM 644 O O . VAL A 1 87 ? -7.436 -0.916 0.125 1.00 89.62 87 VAL A O 1
ATOM 647 N N . GLN A 1 88 ? -7.913 -2.038 2.015 1.00 91.44 88 GLN A N 1
ATOM 648 C CA . GLN A 1 88 ? -7.894 -0.882 2.884 1.00 91.44 88 GLN A CA 1
ATOM 649 C C . GLN A 1 88 ? -7.393 -1.291 4.261 1.00 91.44 88 GLN A C 1
ATOM 651 O O . GLN A 1 88 ? -7.833 -2.293 4.819 1.00 91.44 88 GLN A O 1
ATOM 656 N N . VAL A 1 89 ? -6.516 -0.483 4.841 1.00 92.25 89 VAL A N 1
ATOM 657 C CA . VAL A 1 89 ? -6.204 -0.551 6.268 1.00 92.25 89 VAL A CA 1
ATOM 658 C C . VAL A 1 89 ? -6.820 0.637 6.984 1.00 92.25 89 VAL A C 1
ATOM 660 O O . VAL A 1 89 ? -6.821 1.749 6.458 1.00 92.25 89 VAL A O 1
ATOM 663 N N . THR A 1 90 ? -7.326 0.410 8.194 1.00 95.06 90 THR A N 1
ATOM 664 C CA . THR A 1 90 ? -7.865 1.462 9.060 1.00 95.06 90 THR A CA 1
ATOM 665 C C . THR A 1 90 ? -7.309 1.312 10.471 1.00 95.06 90 THR A C 1
ATOM 667 O O . THR A 1 90 ? -7.592 0.330 11.146 1.00 95.06 90 THR A O 1
ATOM 670 N N . ALA A 1 91 ? -6.561 2.298 10.958 1.00 94.81 91 ALA A N 1
ATOM 671 C CA . ALA A 1 91 ? -6.145 2.397 12.350 1.00 94.81 91 ALA A CA 1
ATOM 672 C C . ALA A 1 91 ? -7.290 2.975 13.206 1.00 94.81 91 ALA A C 1
ATOM 674 O O . ALA A 1 91 ? -7.762 4.104 13.005 1.00 94.81 91 ALA A O 1
ATOM 675 N N . HIS A 1 92 ? -7.756 2.207 14.191 1.00 94.44 92 HIS A N 1
ATOM 676 C CA . HIS A 1 92 ? -8.762 2.643 15.166 1.00 94.44 92 HIS A CA 1
ATOM 677 C C . HIS A 1 92 ? -8.133 3.417 16.330 1.00 94.44 92 HIS A C 1
ATOM 679 O O . HIS A 1 92 ? -8.743 4.341 16.875 1.00 94.44 92 HIS A O 1
ATOM 685 N N . ASN A 1 93 ? -6.897 3.086 16.675 1.00 92.44 93 ASN A N 1
ATOM 686 C CA . ASN A 1 93 ? -6.027 3.821 17.586 1.00 92.44 93 ASN A CA 1
ATOM 687 C C . ASN A 1 93 ? -4.573 3.409 17.292 1.00 92.44 93 ASN A C 1
ATOM 689 O O . ASN A 1 93 ? -4.306 2.766 16.279 1.00 92.44 93 ASN A O 1
ATOM 693 N N . SER A 1 94 ? -3.629 3.787 18.153 1.00 91.75 94 SER A N 1
ATOM 694 C CA . SER A 1 94 ? -2.212 3.472 17.950 1.00 91.75 94 SER A CA 1
ATOM 695 C C . SER A 1 94 ? -1.883 1.983 18.102 1.00 91.75 94 SER A C 1
ATOM 697 O O . SER A 1 94 ? -0.808 1.562 17.696 1.00 91.75 94 SER A O 1
ATOM 699 N N . THR A 1 95 ? -2.773 1.172 18.671 1.00 92.44 95 THR A N 1
ATOM 700 C CA . THR A 1 95 ? -2.526 -0.247 18.962 1.00 92.44 95 THR A CA 1
ATOM 701 C C . THR A 1 95 ? -3.562 -1.189 18.355 1.00 92.44 95 THR A C 1
ATOM 703 O O . THR A 1 95 ? -3.465 -2.389 18.578 1.00 92.44 95 THR A O 1
ATOM 706 N N . SER A 1 96 ? -4.552 -0.698 17.608 1.00 92.44 96 SER A N 1
ATOM 707 C CA . SER A 1 96 ? -5.515 -1.561 16.921 1.00 92.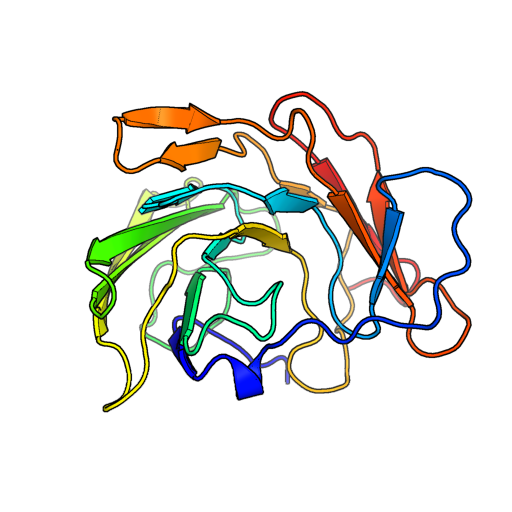44 96 SER A CA 1
ATOM 708 C C . SER A 1 96 ? -6.044 -0.959 15.627 1.00 92.44 96 SER A C 1
ATOM 710 O O . SER A 1 96 ? -6.103 0.263 15.444 1.00 92.44 96 SER A O 1
ATOM 712 N N . GLY A 1 97 ? -6.461 -1.837 14.721 1.00 92.38 97 GLY A N 1
ATOM 713 C CA . GLY A 1 97 ? -7.005 -1.473 13.424 1.00 92.38 97 GLY A CA 1
ATOM 714 C C . GLY A 1 97 ? -7.690 -2.638 12.724 1.00 92.38 97 GLY A C 1
ATOM 715 O O . GLY A 1 97 ? -7.863 -3.718 13.287 1.00 92.38 97 GLY A O 1
ATOM 716 N N . THR A 1 98 ? -8.072 -2.413 11.475 1.00 91.00 98 THR A N 1
ATOM 717 C CA . THR A 1 98 ? -8.634 -3.428 10.586 1.00 91.00 98 THR A CA 1
ATOM 718 C C . THR A 1 98 ? -7.905 -3.445 9.260 1.00 91.00 98 THR A C 1
ATOM 720 O O . THR A 1 98 ? -7.532 -2.394 8.740 1.00 91.00 98 THR A O 1
ATOM 723 N N . ALA A 1 99 ? -7.794 -4.633 8.685 1.00 89.44 99 ALA A N 1
ATOM 724 C CA . ALA A 1 99 ? -7.458 -4.843 7.290 1.00 89.44 99 ALA A CA 1
ATOM 725 C C . ALA A 1 99 ? -8.703 -5.352 6.553 1.00 89.44 99 ALA A C 1
ATOM 727 O O . ALA A 1 99 ? -9.320 -6.336 6.960 1.00 89.44 99 ALA A O 1
ATOM 728 N N . TYR A 1 100 ? -9.081 -4.657 5.489 1.00 89.31 100 TYR A N 1
ATOM 729 C CA . TYR A 1 100 ? -10.170 -4.991 4.584 1.00 89.31 100 TYR A CA 1
ATOM 730 C C . TYR A 1 100 ? -9.606 -5.391 3.229 1.00 89.31 100 TYR A C 1
ATOM 732 O O . TYR A 1 100 ? -8.654 -4.777 2.742 1.00 89.31 100 TYR A O 1
ATOM 740 N N . MET A 1 101 ? -10.226 -6.384 2.606 1.00 88.62 101 MET A N 1
ATOM 741 C CA . MET A 1 101 ? -9.934 -6.782 1.240 1.00 88.62 101 MET A CA 1
ATOM 742 C C . MET A 1 101 ? -11.215 -7.216 0.538 1.00 88.62 101 MET A C 1
ATOM 744 O O . MET A 1 101 ? -12.012 -7.967 1.096 1.00 88.62 101 MET A O 1
ATOM 748 N N . GLU A 1 102 ? -11.381 -6.786 -0.705 1.00 90.06 102 GLU A N 1
ATOM 749 C CA . GLU A 1 102 ? -12.477 -7.155 -1.588 1.00 90.06 102 GLU A CA 1
ATOM 750 C C . GLU A 1 102 ? -11.938 -7.481 -2.977 1.00 90.06 102 GLU A C 1
ATOM 752 O O . GLU A 1 102 ? -11.215 -6.696 -3.587 1.00 90.06 102 GLU A O 1
ATOM 757 N N . ASN A 1 103 ? -12.318 -8.638 -3.508 1.00 91.00 103 ASN A N 1
ATOM 758 C CA . ASN A 1 103 ? -12.162 -8.909 -4.926 1.00 91.00 103 ASN A CA 1
ATOM 759 C C . ASN A 1 103 ? -13.380 -8.331 -5.650 1.00 91.00 103 ASN A C 1
ATOM 761 O O . ASN A 1 103 ? -14.437 -8.956 -5.679 1.00 91.00 103 ASN A O 1
ATOM 765 N N . HIS A 1 104 ? -13.235 -7.153 -6.259 1.00 91.75 104 HIS A N 1
ATOM 766 C CA . HIS A 1 104 ? -14.310 -6.490 -7.007 1.00 91.75 104 HIS A CA 1
ATOM 767 C C . HIS A 1 104 ? -14.830 -7.334 -8.180 1.00 91.75 104 HIS A C 1
ATOM 769 O O . HIS A 1 104 ? -15.962 -7.151 -8.621 1.00 91.75 104 HIS A O 1
ATOM 775 N N . THR A 1 105 ? -14.025 -8.271 -8.685 1.00 93.00 105 THR A N 1
ATOM 776 C CA . THR A 1 105 ? -14.405 -9.163 -9.791 1.00 93.00 105 THR A CA 1
ATOM 777 C C . THR A 1 105 ? -15.418 -10.212 -9.345 1.00 93.00 105 THR A C 1
ATOM 779 O O . THR A 1 105 ? -16.337 -10.545 -10.091 1.00 93.00 105 THR A O 1
ATOM 782 N N . THR A 1 106 ? -15.257 -10.747 -8.132 1.00 93.12 106 THR A N 1
ATOM 783 C CA . THR A 1 106 ? -16.112 -11.817 -7.592 1.00 93.12 106 THR A CA 1
ATOM 784 C C . THR A 1 106 ? -17.117 -11.317 -6.553 1.00 93.12 106 THR A C 1
ATOM 786 O O . THR A 1 106 ? -18.064 -12.031 -6.232 1.00 93.12 106 THR A O 1
ATOM 789 N N . GLY A 1 107 ? -16.917 -10.111 -6.015 1.00 93.25 107 GLY A N 1
ATOM 790 C CA . GLY A 1 107 ? -17.673 -9.533 -4.901 1.00 93.25 107 GLY A CA 1
ATOM 791 C C . GLY A 1 107 ? -17.357 -10.153 -3.534 1.00 93.25 107 GLY A C 1
ATOM 792 O O . GLY A 1 107 ? -17.992 -9.798 -2.540 1.00 93.25 107 GLY A O 1
ATOM 793 N N . GLN A 1 108 ? -16.409 -11.095 -3.459 1.00 89.50 108 GLN A N 1
ATOM 794 C CA . GLN A 1 108 ? -15.974 -11.669 -2.186 1.00 89.50 108 GLN A CA 1
ATOM 795 C C . GLN A 1 108 ? -15.176 -10.636 -1.391 1.00 89.50 108 GLN A C 1
ATOM 797 O O . GLN A 1 108 ? -14.358 -9.909 -1.957 1.00 89.50 108 GLN A O 1
ATOM 802 N N . LYS A 1 109 ? -15.361 -10.616 -0.070 1.00 90.56 109 LYS A N 1
ATOM 803 C CA . LYS A 1 109 ? -14.678 -9.675 0.819 1.00 90.56 109 LYS A CA 1
ATOM 804 C C . LYS A 1 109 ? -14.428 -10.243 2.200 1.00 90.56 109 LYS A C 1
ATOM 806 O O . LYS A 1 109 ? -15.167 -11.104 2.670 1.00 90.56 109 LYS A O 1
ATOM 811 N N . VAL A 1 110 ? -13.427 -9.687 2.864 1.00 88.56 110 VAL A N 1
ATOM 812 C CA . VAL A 1 110 ? -13.045 -10.028 4.228 1.00 88.56 110 VAL A CA 1
ATOM 813 C C . VAL A 1 110 ? -12.623 -8.769 4.982 1.00 88.56 110 VAL A C 1
ATOM 815 O O . VAL A 1 110 ? -12.005 -7.866 4.418 1.00 88.56 110 VAL A O 1
ATOM 818 N N . THR A 1 111 ? -12.937 -8.732 6.275 1.00 89.12 111 THR A N 1
ATOM 819 C CA . THR A 1 111 ? -12.390 -7.756 7.221 1.00 89.12 111 THR A CA 1
ATOM 820 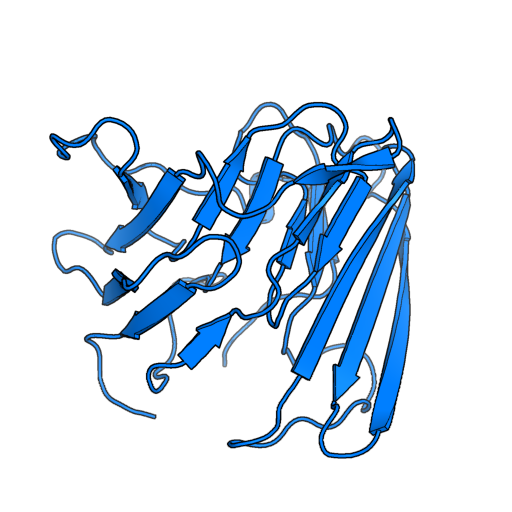C C . THR A 1 111 ? -11.775 -8.513 8.383 1.00 89.12 111 THR A C 1
ATOM 822 O O . THR A 1 111 ? -12.438 -9.348 8.997 1.00 89.12 111 THR A O 1
ATOM 825 N N . ILE A 1 112 ? -10.528 -8.201 8.712 1.00 86.31 112 ILE A N 1
ATOM 826 C CA . ILE A 1 112 ? -9.803 -8.792 9.834 1.00 86.31 112 ILE A CA 1
ATOM 827 C C . ILE A 1 112 ? -9.445 -7.678 10.812 1.00 86.31 112 ILE A C 1
ATOM 829 O O . ILE A 1 112 ? -8.851 -6.670 10.429 1.00 86.31 112 ILE A O 1
ATOM 833 N N . ALA A 1 113 ? -9.824 -7.859 12.075 1.00 89.31 113 ALA A N 1
ATOM 834 C CA . ALA A 1 113 ? -9.372 -7.009 13.169 1.00 89.31 113 ALA A CA 1
ATOM 835 C C . ALA A 1 113 ? -7.947 -7.402 13.577 1.00 89.31 113 ALA A C 1
ATOM 837 O O . ALA A 1 113 ? -7.611 -8.587 13.616 1.00 89.31 113 ALA A O 1
ATOM 838 N N . LEU A 1 114 ? -7.118 -6.403 13.866 1.00 85.06 114 LEU A N 1
ATOM 839 C CA . LEU A 1 114 ? -5.705 -6.558 14.185 1.00 85.06 114 LEU A CA 1
ATOM 840 C C . LEU A 1 114 ? -5.365 -5.743 15.434 1.00 85.06 114 LEU A C 1
ATOM 842 O O . LEU A 1 114 ? -5.711 -4.563 15.525 1.00 85.06 114 LEU A O 1
ATOM 846 N N . ASP A 1 115 ? -4.632 -6.368 16.352 1.00 87.12 115 ASP A N 1
ATOM 847 C CA . ASP A 1 115 ? -4.090 -5.741 17.556 1.00 87.12 115 ASP A CA 1
ATOM 848 C C . ASP A 1 115 ? -2.561 -5.739 17.503 1.00 87.12 115 ASP A C 1
ATOM 850 O O . ASP A 1 115 ? -1.932 -6.690 17.030 1.00 87.12 115 ASP A O 1
ATOM 854 N N . ALA A 1 116 ? -1.960 -4.653 17.980 1.00 84.19 116 ALA A N 1
ATOM 855 C CA . ALA A 1 116 ? -0.520 -4.500 17.999 1.00 84.19 116 ALA A CA 1
ATOM 856 C C . ALA A 1 116 ? 0.104 -5.452 19.027 1.00 84.19 116 ALA A C 1
ATOM 858 O O . ALA A 1 116 ? -0.427 -5.612 20.132 1.00 84.19 116 ALA A O 1
ATOM 859 N N . PRO A 1 117 ? 1.266 -6.049 18.715 1.00 83.25 117 PRO A N 1
ATOM 860 C CA . PRO A 1 117 ? 2.062 -6.762 19.697 1.00 83.25 117 PRO A CA 1
ATOM 861 C C . PRO A 1 117 ? 2.327 -5.895 20.928 1.00 83.25 117 PRO A C 1
ATOM 863 O O . PRO A 1 117 ? 2.519 -4.679 20.825 1.00 83.25 117 PRO A O 1
ATOM 866 N N . ALA A 1 118 ? 2.379 -6.528 22.099 1.00 84.81 118 ALA A N 1
ATOM 867 C CA . ALA A 1 118 ? 2.616 -5.829 23.354 1.00 84.81 118 ALA A CA 1
ATOM 868 C C . ALA A 1 118 ? 3.879 -4.950 23.277 1.00 84.81 118 ALA A C 1
ATOM 870 O O . ALA A 1 118 ? 4.960 -5.428 22.937 1.00 84.81 118 ALA A O 1
ATOM 871 N N . GLY A 1 119 ? 3.729 -3.665 23.610 1.00 85.06 119 GLY A N 1
ATOM 872 C CA . GLY A 1 119 ? 4.826 -2.694 23.590 1.00 85.06 119 GLY A CA 1
ATOM 873 C C . GLY A 1 119 ? 5.154 -2.107 22.214 1.00 85.06 119 GLY A C 1
ATOM 874 O O . GLY A 1 119 ? 6.176 -1.445 22.098 1.00 85.06 119 GLY A O 1
ATOM 875 N N . SER A 1 120 ? 4.314 -2.330 21.199 1.00 86.06 120 SER A N 1
ATOM 876 C CA . SER A 1 120 ? 4.426 -1.692 19.883 1.00 86.06 120 SER A CA 1
ATOM 877 C C . SER A 1 120 ? 3.216 -0.807 19.586 1.00 86.06 120 SER A C 1
ATOM 879 O O . SER A 1 120 ? 2.132 -1.018 20.135 1.00 86.06 120 SER A O 1
ATOM 881 N N . TYR A 1 121 ? 3.406 0.205 18.739 1.00 87.56 121 TYR A N 1
ATOM 882 C CA . TYR A 1 121 ? 2.352 1.133 18.343 1.00 87.56 121 TYR A CA 1
ATOM 883 C C . TYR A 1 121 ? 2.612 1.754 16.963 1.00 87.56 121 TYR A C 1
ATOM 885 O O . TYR A 1 121 ? 3.760 1.916 16.538 1.00 87.56 121 TYR A O 1
ATOM 893 N N . LEU A 1 122 ? 1.522 2.126 16.296 1.00 89.56 122 LEU A N 1
ATOM 894 C CA . LEU A 1 122 ? 1.489 2.963 15.101 1.00 89.56 122 LEU A CA 1
ATOM 895 C C . LEU A 1 122 ? 1.675 4.435 15.485 1.00 89.56 122 LEU A C 1
ATOM 897 O O . LEU A 1 122 ? 1.086 4.911 16.461 1.00 89.56 122 LEU A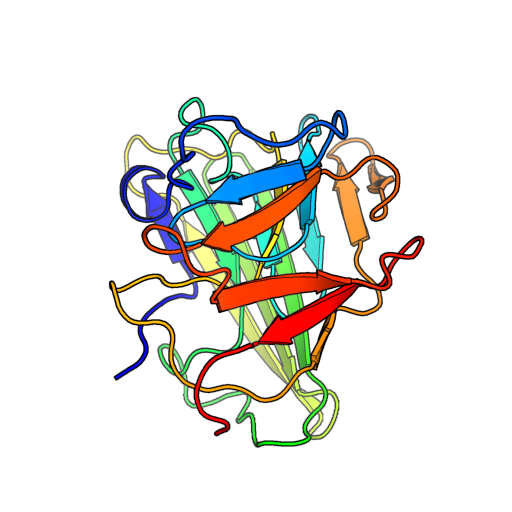 O 1
ATOM 901 N N . CYS A 1 123 ? 2.443 5.165 14.684 1.00 90.50 123 CYS A N 1
ATOM 902 C CA . CYS A 1 123 ? 2.508 6.624 14.727 1.00 90.50 123 CYS A CA 1
ATOM 903 C C . CYS A 1 123 ? 1.465 7.276 13.812 1.00 90.50 123 CYS A C 1
ATOM 905 O O . CYS A 1 123 ? 1.053 8.410 14.062 1.00 90.50 123 CYS A O 1
ATOM 907 N N . GLY A 1 124 ? 1.098 6.606 12.712 1.00 89.50 124 GLY A N 1
ATOM 908 C CA . GLY A 1 124 ? 0.370 7.231 11.608 1.00 89.50 124 GLY A CA 1
ATOM 909 C C . GLY A 1 124 ? 1.208 8.290 10.880 1.00 89.50 124 GLY A C 1
ATOM 910 O O . GLY A 1 124 ? 0.680 9.330 10.488 1.00 89.50 124 GLY A O 1
ATOM 911 N N . ALA A 1 125 ? 2.515 8.070 10.750 1.00 91.00 125 ALA A N 1
ATOM 912 C CA . ALA A 1 125 ? 3.471 8.985 10.131 1.00 91.00 125 ALA A CA 1
ATOM 913 C C . ALA A 1 125 ? 3.600 8.787 8.611 1.00 91.00 125 ALA A C 1
ATOM 915 O O . ALA A 1 125 ? 4.060 9.686 7.904 1.00 91.00 125 ALA A O 1
ATOM 916 N N . ALA A 1 126 ? 3.194 7.627 8.091 1.00 91.31 126 ALA A N 1
ATOM 917 C CA . ALA A 1 126 ? 3.245 7.342 6.661 1.00 91.31 126 ALA A CA 1
ATOM 918 C C . ALA A 1 126 ? 2.016 6.570 6.175 1.00 91.31 126 ALA A C 1
ATOM 920 O O . ALA A 1 126 ? 1.465 5.743 6.899 1.00 91.31 126 ALA A O 1
ATOM 921 N N . ALA A 1 127 ? 1.629 6.841 4.931 1.00 93.38 127 ALA A N 1
ATOM 922 C CA . ALA A 1 127 ? 0.766 6.001 4.112 1.00 93.38 127 ALA A CA 1
ATOM 923 C C . ALA A 1 127 ? 1.586 5.454 2.943 1.00 93.38 127 ALA A C 1
ATOM 925 O O . ALA A 1 127 ? 2.359 6.201 2.339 1.00 93.38 127 ALA A O 1
ATOM 926 N N . GLU A 1 128 ? 1.416 4.185 2.602 1.00 90.81 128 GLU A N 1
ATOM 927 C CA . GLU A 1 128 ? 2.248 3.541 1.589 1.00 90.81 128 GLU A CA 1
ATOM 928 C C . GLU A 1 128 ? 1.453 2.663 0.612 1.00 90.81 128 GLU A C 1
ATOM 930 O O . GLU A 1 128 ? 0.460 2.032 0.977 1.00 90.81 128 GLU A O 1
ATOM 935 N N . TRP A 1 129 ? 1.920 2.639 -0.640 1.00 92.81 129 TRP A N 1
ATOM 936 C CA . TRP A 1 129 ? 1.415 1.831 -1.755 1.00 92.81 129 TRP A CA 1
ATOM 937 C C . TRP A 1 129 ? 2.594 1.125 -2.413 1.00 92.81 129 TRP A C 1
ATOM 939 O O . TRP A 1 129 ? 3.278 1.710 -3.261 1.00 92.81 129 TRP A O 1
ATOM 949 N N . ILE A 1 130 ? 2.876 -0.099 -1.970 1.00 89.25 130 ILE A N 1
ATOM 950 C CA . ILE A 1 130 ? 4.177 -0.744 -2.167 1.00 89.25 130 ILE A CA 1
ATOM 951 C C . ILE A 1 130 ? 4.023 -2.161 -2.721 1.00 89.25 130 ILE A C 1
ATOM 953 O O . ILE A 1 130 ? 3.162 -2.924 -2.304 1.00 89.25 130 ILE A O 1
ATOM 957 N N . GLN A 1 131 ? 4.907 -2.522 -3.647 1.00 89.38 131 GLN A N 1
ATOM 958 C CA . GLN A 1 131 ? 5.316 -3.893 -3.910 1.00 89.38 131 GLN A CA 1
ATOM 959 C C . GLN A 1 131 ? 6.584 -4.172 -3.101 1.00 89.38 131 GLN A C 1
ATOM 961 O O . GLN A 1 131 ? 7.602 -3.495 -3.278 1.00 89.38 131 GLN A O 1
ATOM 966 N N . GLU A 1 132 ? 6.525 -5.169 -2.225 1.00 85.31 132 GLU A N 1
ATOM 967 C CA . GLU A 1 132 ? 7.601 -5.479 -1.285 1.00 85.31 132 GLU A CA 1
ATOM 968 C C . GLU A 1 132 ? 8.283 -6.819 -1.602 1.00 85.31 132 GLU A C 1
ATOM 970 O O . GLU A 1 132 ? 7.642 -7.793 -2.004 1.00 85.31 132 GLU A O 1
ATOM 975 N N . ASP A 1 133 ? 9.598 -6.869 -1.391 1.00 84.81 133 ASP A N 1
ATOM 976 C CA . ASP A 1 133 ? 10.365 -8.096 -1.190 1.00 84.81 133 ASP A CA 1
ATOM 977 C C . ASP A 1 133 ? 10.497 -8.393 0.312 1.00 84.81 133 ASP A C 1
ATOM 979 O O . ASP A 1 133 ? 11.482 -8.033 0.959 1.00 84.81 133 ASP A O 1
ATOM 983 N N . ALA A 1 134 ? 9.484 -9.045 0.879 1.00 73.50 134 ALA A N 1
ATOM 984 C CA . ALA A 1 134 ? 9.394 -9.233 2.327 1.00 73.50 134 ALA A CA 1
ATOM 985 C C . ALA A 1 134 ? 10.261 -10.390 2.862 1.00 73.50 134 ALA A C 1
ATOM 987 O O . ALA A 1 134 ? 10.383 -10.559 4.074 1.00 73.50 134 ALA A O 1
ATOM 988 N N . ALA A 1 135 ? 10.826 -11.231 1.986 1.00 71.12 135 ALA A N 1
ATOM 989 C CA . ALA A 1 135 ? 11.483 -12.484 2.380 1.00 71.12 135 ALA A CA 1
ATOM 990 C C . ALA A 1 135 ? 12.834 -12.741 1.685 1.00 71.12 135 ALA A C 1
ATOM 992 O O . ALA A 1 135 ? 13.361 -13.851 1.777 1.00 71.12 135 ALA A O 1
ATOM 993 N N . GLY A 1 136 ? 13.409 -11.739 1.010 1.00 73.19 136 GLY A N 1
ATOM 994 C CA . GLY A 1 136 ? 14.716 -11.849 0.351 1.00 73.19 136 GLY A CA 1
ATOM 995 C C . GLY A 1 136 ? 14.672 -12.553 -1.010 1.00 73.19 136 GLY A C 1
ATOM 996 O O . GLY A 1 136 ? 15.641 -13.203 -1.405 1.00 73.19 136 GLY A O 1
ATOM 997 N N . GLY A 1 137 ? 13.546 -12.445 -1.711 1.00 79.94 137 GLY A N 1
ATOM 998 C CA . GLY A 1 137 ? 13.353 -12.882 -3.085 1.00 79.94 137 GLY A CA 1
ATOM 999 C C . GLY A 1 137 ? 12.009 -12.414 -3.648 1.00 79.94 137 GLY A C 1
ATOM 1000 O O . GLY A 1 137 ? 11.009 -13.130 -3.548 1.00 79.94 137 GLY A O 1
ATOM 1001 N N . LEU A 1 138 ? 11.999 -11.249 -4.301 1.00 83.25 138 LEU A N 1
ATOM 1002 C CA . LEU A 1 138 ? 10.835 -10.737 -5.026 1.00 83.25 138 LEU A CA 1
ATOM 1003 C C . LEU A 1 138 ? 10.461 -11.676 -6.174 1.00 83.25 138 LEU A C 1
ATOM 1005 O O . LEU A 1 138 ? 11.229 -11.849 -7.126 1.00 83.25 138 LEU A O 1
ATOM 1009 N N . ALA A 1 139 ? 9.277 -12.277 -6.108 1.00 83.56 139 ALA A N 1
ATOM 1010 C CA . ALA A 1 139 ? 8.858 -13.151 -7.190 1.00 83.56 139 ALA A CA 1
ATOM 1011 C C . ALA A 1 139 ? 8.520 -12.378 -8.463 1.00 83.56 139 ALA A C 1
ATOM 1013 O O . ALA A 1 139 ? 8.129 -11.214 -8.388 1.00 83.56 139 ALA A O 1
ATOM 1014 N N . PRO A 1 140 ? 8.619 -13.055 -9.618 1.00 87.38 140 PRO A N 1
ATOM 1015 C CA . PRO A 1 140 ? 8.080 -12.578 -10.878 1.00 87.38 140 PRO A CA 1
ATOM 1016 C C . PRO A 1 140 ? 6.669 -12.009 -10.759 1.00 87.38 140 PRO A C 1
ATOM 1018 O O . PRO A 1 140 ? 5.793 -12.628 -10.152 1.00 87.38 140 PRO A O 1
ATOM 1021 N N . PHE A 1 141 ? 6.434 -10.870 -11.406 1.00 86.62 141 PHE A N 1
ATOM 1022 C CA . PHE A 1 141 ? 5.097 -10.351 -11.669 1.00 86.62 141 PHE A CA 1
ATOM 1023 C C . PHE A 1 141 ? 5.076 -9.543 -12.969 1.00 86.62 141 PH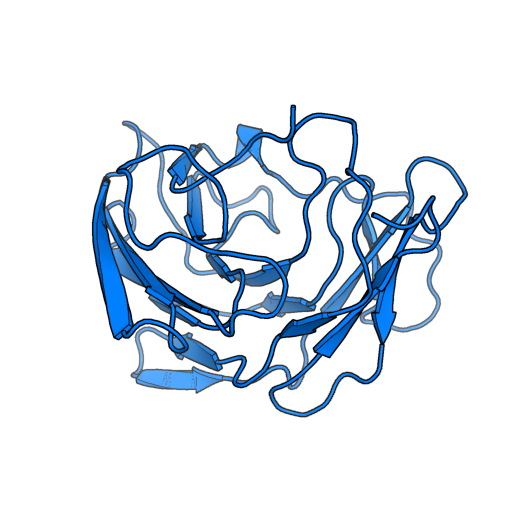E A C 1
ATOM 1025 O O . PHE A 1 141 ? 6.096 -9.024 -13.426 1.00 86.62 141 PHE A O 1
ATOM 1032 N N . ASN A 1 142 ? 3.892 -9.440 -13.569 1.00 88.25 142 ASN A N 1
ATOM 1033 C CA . ASN A 1 142 ? 3.646 -8.527 -14.679 1.00 88.25 142 ASN A CA 1
ATOM 1034 C C . ASN A 1 142 ? 3.319 -7.140 -14.140 1.00 88.25 142 ASN A C 1
ATOM 1036 O O . ASN A 1 142 ? 2.721 -7.012 -13.076 1.00 88.25 142 ASN A O 1
ATOM 1040 N N . THR A 1 143 ? 3.661 -6.101 -14.898 1.00 91.44 143 THR A N 1
ATOM 1041 C CA . THR A 1 143 ? 3.324 -4.726 -14.525 1.00 91.44 143 THR A CA 1
ATOM 1042 C C . THR A 1 143 ? 1.843 -4.567 -14.190 1.00 91.44 143 THR A C 1
ATOM 1044 O O . THR A 1 143 ? 0.979 -4.992 -14.957 1.00 91.44 143 THR A O 1
ATOM 1047 N N . PHE A 1 144 ? 1.569 -3.892 -13.080 1.00 91.75 144 PHE A N 1
ATOM 1048 C CA . PHE A 1 144 ? 0.226 -3.570 -12.617 1.00 91.75 144 PHE A CA 1
ATOM 1049 C C . PHE A 1 144 ? 0.165 -2.114 -12.144 1.00 91.75 144 PHE A C 1
ATOM 1051 O O . PHE A 1 144 ? 1.186 -1.421 -12.107 1.00 91.75 144 PHE A O 1
ATOM 1058 N N . SER A 1 145 ? -1.030 -1.647 -11.788 1.00 93.75 145 SER A N 1
ATOM 1059 C CA . SER A 1 145 ? -1.226 -0.311 -11.228 1.00 93.75 145 SER A CA 1
ATOM 1060 C C . SER A 1 145 ? -1.957 -0.380 -9.899 1.00 93.75 145 SER A C 1
ATOM 1062 O O . SER A 1 145 ? -2.904 -1.152 -9.756 1.00 93.75 145 SER A O 1
ATOM 1064 N N . PHE A 1 146 ? -1.562 0.478 -8.962 1.00 93.75 146 PHE A N 1
ATOM 1065 C CA . PHE A 1 146 ? -2.469 0.898 -7.902 1.00 93.75 146 PHE A CA 1
ATOM 1066 C C . PHE A 1 146 ? -3.308 2.053 -8.441 1.00 93.75 146 PHE A C 1
ATOM 1068 O O . PHE A 1 146 ? -2.765 2.999 -9.014 1.00 93.75 146 PHE A O 1
ATOM 1075 N N . ASN A 1 147 ? -4.621 1.954 -8.274 1.00 93.88 147 ASN A N 1
ATOM 1076 C CA . ASN A 1 147 ? -5.576 2.989 -8.647 1.00 93.88 147 ASN A CA 1
ATOM 1077 C C . ASN A 1 147 ? -6.352 3.418 -7.404 1.00 93.88 147 ASN A C 1
ATOM 1079 O O . ASN A 1 147 ? -6.402 2.673 -6.423 1.00 93.88 147 ASN A O 1
ATOM 1083 N N . GLU A 1 148 ? -6.962 4.600 -7.468 1.00 94.06 148 GLU A N 1
ATOM 1084 C CA . GLU A 1 148 ? -7.768 5.158 -6.376 1.00 94.06 148 GLU A CA 1
ATOM 1085 C C . GLU A 1 148 ? -6.985 5.246 -5.049 1.00 94.06 148 GLU A C 1
ATOM 1087 O O . GLU A 1 148 ? -7.538 5.109 -3.957 1.00 94.06 148 GLU A O 1
ATOM 1092 N N . CYS A 1 149 ? -5.671 5.486 -5.144 1.00 95.69 149 CYS A N 1
ATOM 1093 C CA . CYS A 1 149 ? -4.774 5.638 -4.009 1.00 95.69 149 CYS A CA 1
ATOM 1094 C C . CYS A 1 149 ? -5.216 6.818 -3.143 1.00 95.69 149 CYS A C 1
ATOM 1096 O O . CYS A 1 149 ? -5.113 7.986 -3.539 1.00 95.69 149 CYS A O 1
ATOM 1098 N N . ARG A 1 150 ? -5.672 6.508 -1.930 1.00 95.94 150 ARG A N 1
ATOM 1099 C CA . ARG A 1 150 ? -6.164 7.498 -0.975 1.00 95.94 150 ARG A CA 1
ATOM 1100 C C . ARG A 1 150 ? -5.687 7.178 0.429 1.00 95.94 150 ARG A C 1
ATOM 1102 O O . ARG A 1 150 ? -5.673 6.020 0.836 1.00 95.94 150 ARG A O 1
ATOM 1109 N N . ALA A 1 151 ? -5.326 8.224 1.162 1.00 96.19 151 ALA A N 1
ATOM 1110 C CA . ALA A 1 151 ? -5.092 8.156 2.594 1.00 96.19 151 ALA A CA 1
ATOM 1111 C C . ALA A 1 151 ? -5.970 9.180 3.320 1.00 96.19 151 ALA A C 1
ATOM 1113 O O . ALA A 1 151 ? -6.224 10.260 2.792 1.00 96.19 151 ALA A O 1
ATOM 1114 N N . THR A 1 152 ? -6.429 8.870 4.527 1.00 96.38 152 THR A N 1
ATOM 1115 C CA . THR A 1 152 ? -7.226 9.791 5.349 1.00 96.38 152 THR A CA 1
ATOM 1116 C C . THR A 1 152 ? -6.542 9.997 6.694 1.00 96.38 152 THR A C 1
ATOM 1118 O O . THR A 1 152 ? -6.197 9.039 7.386 1.00 96.38 152 THR A O 1
ATOM 1121 N N . GLU A 1 153 ? -6.341 11.256 7.071 1.00 94.06 153 GLU A N 1
ATOM 1122 C CA . GLU A 1 153 ? -5.813 11.648 8.380 1.00 94.06 153 GLU A CA 1
ATOM 1123 C C . GLU A 1 153 ? -6.892 11.589 9.471 1.00 94.06 153 GLU A C 1
ATOM 1125 O O . GLU A 1 153 ? -8.092 11.610 9.196 1.00 94.06 153 GLU A O 1
ATOM 1130 N N . ALA A 1 154 ? -6.483 11.605 10.740 1.00 92.50 154 ALA A N 1
ATOM 1131 C CA . ALA A 1 154 ? -7.393 11.652 11.886 1.00 92.50 154 ALA A CA 1
ATOM 1132 C C . ALA A 1 154 ? -8.326 12.869 11.904 1.00 92.50 154 ALA A C 1
ATOM 1134 O O . ALA A 1 154 ? -9.408 12.805 12.482 1.00 92.50 154 ALA A O 1
ATOM 1135 N N . SER A 1 155 ? -7.920 13.953 11.245 1.00 93.19 155 SER A N 1
ATOM 1136 C CA . SER A 1 155 ? -8.731 15.153 11.022 1.00 93.19 155 SER A CA 1
ATOM 1137 C C . SER A 1 155 ? -9.897 14.932 10.045 1.00 93.19 155 SER A C 1
ATOM 1139 O O . SER A 1 155 ? -10.756 15.801 9.918 1.00 93.19 155 SER A O 1
ATOM 1141 N N . GLY A 1 156 ? -9.917 13.805 9.325 1.00 92.94 156 GLY A N 1
ATOM 1142 C CA . GLY A 1 156 ? -10.805 13.550 8.190 1.00 92.94 156 GLY A CA 1
ATOM 1143 C C . GLY A 1 156 ? -10.285 14.118 6.866 1.00 92.94 156 GLY A C 1
ATOM 1144 O O . GLY A 1 156 ? -10.941 13.967 5.835 1.00 92.94 156 GLY A O 1
ATOM 1145 N N . HIS A 1 157 ? -9.115 14.766 6.861 1.00 93.88 157 HIS A N 1
ATOM 1146 C CA . HIS A 1 157 ? -8.519 15.284 5.637 1.00 93.88 157 HIS A CA 1
ATOM 1147 C C . HIS A 1 157 ? -8.029 14.138 4.740 1.00 93.88 157 HIS A C 1
ATOM 1149 O O . HIS A 1 157 ? -7.204 13.317 5.142 1.00 93.88 157 HIS A O 1
ATOM 1155 N N . ALA A 1 158 ? -8.555 14.093 3.516 1.00 94.88 158 ALA A N 1
ATOM 1156 C CA . ALA A 1 158 ? -8.170 13.118 2.508 1.00 94.88 158 ALA A CA 1
ATOM 1157 C C . ALA A 1 158 ? -6.944 13.598 1.726 1.00 94.88 158 ALA A C 1
ATOM 1159 O O . ALA A 1 158 ? -6.912 14.719 1.216 1.00 94.88 158 ALA A O 1
ATOM 1160 N N . ARG A 1 159 ? -5.971 12.708 1.589 1.00 94.69 159 ARG A N 1
ATOM 1161 C CA . ARG A 1 159 ? -4.721 12.880 0.860 1.00 94.69 159 ARG A CA 1
ATOM 1162 C C . ARG A 1 159 ? -4.685 11.913 -0.321 1.00 94.69 159 ARG A C 1
ATOM 1164 O O . ARG A 1 159 ? -5.242 10.817 -0.257 1.00 94.69 159 ARG A O 1
ATOM 1171 N N . THR A 1 160 ? -4.021 12.332 -1.388 1.00 94.44 160 THR A N 1
ATOM 1172 C CA . THR A 1 160 ? -3.738 11.507 -2.569 1.00 94.44 160 THR A CA 1
ATOM 1173 C C . THR A 1 160 ? -2.219 11.305 -2.688 1.00 94.44 160 THR A C 1
ATOM 1175 O O . THR A 1 160 ? -1.499 11.579 -1.727 1.00 94.44 160 THR A O 1
ATOM 1178 N N . LEU A 1 161 ? -1.704 10.868 -3.840 1.00 94.56 161 LEU A N 1
ATOM 1179 C CA . LEU A 1 161 ? -0.261 10.721 -4.089 1.00 94.56 161 LEU A CA 1
ATOM 1180 C C . LEU A 1 161 ? 0.475 12.067 -4.247 1.00 94.56 161 LEU A C 1
ATOM 1182 O O . LEU A 1 161 ? 1.693 12.109 -4.408 1.00 94.56 161 LEU A O 1
ATOM 1186 N N . ASP A 1 162 ? -0.228 13.199 -4.190 1.00 92.44 162 ASP A N 1
ATOM 1187 C CA . ASP A 1 162 ? 0.398 14.512 -4.324 1.00 92.44 162 ASP A CA 1
ATOM 1188 C C . ASP A 1 162 ? 1.434 14.743 -3.213 1.00 92.44 162 ASP A C 1
ATOM 1190 O O . ASP A 1 162 ? 1.124 14.849 -2.024 1.00 92.44 162 ASP A O 1
ATOM 1194 N N . GLY A 1 163 ? 2.696 14.863 -3.629 1.00 89.25 163 GLY A N 1
ATOM 1195 C CA . GLY A 1 163 ? 3.820 15.069 -2.722 1.00 89.25 163 GLY A CA 1
ATOM 1196 C C . GLY A 1 163 ? 4.446 13.792 -2.164 1.00 89.25 163 GLY A C 1
ATOM 1197 O O . GLY A 1 163 ? 5.384 13.928 -1.378 1.00 89.25 163 GLY A O 1
ATOM 1198 N N . SER A 1 164 ? 3.992 12.603 -2.577 1.00 92.12 164 SER A N 1
ATOM 1199 C CA . SER A 1 164 ? 4.611 11.337 -2.185 1.00 92.12 164 SER A CA 1
ATOM 1200 C C . SER A 1 164 ? 6.020 11.167 -2.754 1.00 92.12 164 SER A C 1
ATOM 1202 O O . SER A 1 164 ? 6.429 11.776 -3.749 1.00 92.12 164 SER A O 1
ATOM 1204 N N . GLU A 1 165 ? 6.776 10.330 -2.067 1.00 93.31 165 GLU A N 1
ATOM 1205 C CA . GLU A 1 165 ? 8.094 9.859 -2.438 1.00 93.31 165 GLU A CA 1
ATOM 1206 C C . GLU A 1 165 ? 7.983 8.630 -3.337 1.00 93.31 165 GLU A C 1
ATOM 1208 O O . GLU A 1 165 ? 7.120 7.776 -3.134 1.00 93.31 165 GLU A O 1
ATOM 1213 N N . ARG A 1 166 ? 8.902 8.501 -4.294 1.00 92.25 166 ARG A N 1
ATOM 1214 C CA . ARG A 1 166 ? 9.020 7.340 -5.174 1.00 92.25 166 ARG A CA 1
ATOM 1215 C C . ARG A 1 166 ? 10.102 6.413 -4.654 1.00 92.25 166 ARG A C 1
ATOM 1217 O O . ARG A 1 166 ? 11.259 6.807 -4.580 1.00 92.25 166 ARG A O 1
ATOM 1224 N N . TRP A 1 167 ? 9.741 5.181 -4.339 1.00 91.94 167 TRP A N 1
ATOM 1225 C CA . TRP A 1 167 ? 10.660 4.187 -3.801 1.00 91.94 167 TRP A CA 1
ATOM 1226 C C . TRP A 1 167 ? 10.973 3.136 -4.865 1.00 91.94 167 TRP A C 1
ATOM 1228 O O . TRP A 1 167 ? 10.065 2.579 -5.476 1.00 91.94 167 TRP A O 1
ATOM 1238 N N . PHE A 1 168 ? 12.259 2.906 -5.115 1.00 92.94 168 PHE A N 1
ATOM 1239 C CA . PHE A 1 168 ? 12.781 1.971 -6.109 1.00 92.94 168 PHE A CA 1
ATOM 1240 C C . PHE A 1 168 ? 13.378 0.762 -5.401 1.00 92.94 168 PHE A C 1
ATOM 1242 O O . PHE A 1 168 ? 14.252 0.934 -4.552 1.00 92.94 168 PHE A O 1
ATOM 1249 N N . LEU A 1 169 ? 12.987 -0.444 -5.806 1.00 91.50 169 LEU A N 1
ATOM 1250 C CA . LEU A 1 169 ? 13.562 -1.676 -5.280 1.00 91.50 169 LEU A CA 1
ATOM 1251 C C . LEU A 1 169 ? 14.758 -2.055 -6.142 1.00 91.50 169 LEU A C 1
ATOM 1253 O O . LEU A 1 169 ? 14.621 -2.486 -7.293 1.00 91.50 169 LEU A O 1
ATOM 1257 N N . ARG A 1 170 ? 15.945 -1.843 -5.584 1.00 90.12 170 ARG A N 1
ATOM 1258 C CA . ARG A 1 170 ? 17.229 -2.052 -6.240 1.00 90.12 170 ARG A CA 1
ATOM 1259 C C . ARG A 1 170 ? 18.118 -2.936 -5.365 1.00 90.12 170 ARG A C 1
ATOM 1261 O O . ARG A 1 170 ? 18.940 -2.405 -4.618 1.00 90.12 170 ARG A O 1
ATOM 1268 N N . PRO A 1 171 ? 17.987 -4.271 -5.441 1.00 82.81 171 PRO A N 1
ATOM 1269 C CA . PRO A 1 171 ? 18.937 -5.146 -4.782 1.00 82.81 171 PRO A CA 1
ATOM 1270 C C . PRO A 1 171 ? 20.290 -5.001 -5.497 1.00 82.81 171 PRO A C 1
ATOM 1272 O O . PRO A 1 171 ? 20.395 -5.183 -6.713 1.00 82.81 171 PRO A O 1
ATOM 1275 N N . ALA A 1 172 ? 21.322 -4.619 -4.741 1.00 80.69 172 ALA A N 1
ATOM 1276 C CA . ALA A 1 172 ? 22.619 -4.193 -5.272 1.00 80.69 172 ALA A CA 1
ATOM 1277 C C . ALA A 1 172 ? 22.499 -3.014 -6.273 1.00 80.69 172 ALA A C 1
ATOM 1279 O O . ALA A 1 172 ? 22.061 -1.924 -5.897 1.00 80.69 172 ALA A O 1
ATOM 1280 N N . ASP A 1 173 ? 22.895 -3.210 -7.536 1.00 79.88 173 ASP A N 1
ATOM 1281 C CA . ASP A 1 173 ? 22.977 -2.155 -8.561 1.00 79.88 173 ASP A CA 1
ATOM 1282 C C . ASP A 1 173 ? 21.990 -2.344 -9.736 1.00 79.88 173 ASP A C 1
ATOM 1284 O O . ASP A 1 173 ? 22.068 -1.620 -10.729 1.00 79.88 173 ASP A O 1
ATOM 1288 N N . HIS A 1 174 ? 21.027 -3.271 -9.641 1.00 85.62 174 HIS A N 1
ATOM 1289 C CA . HIS A 1 174 ? 20.000 -3.486 -10.672 1.00 85.62 174 HIS A CA 1
ATOM 1290 C C . HIS A 1 174 ? 18.619 -3.058 -10.170 1.00 85.62 174 HIS A C 1
ATOM 1292 O O . HIS A 1 174 ? 18.130 -3.597 -9.184 1.00 85.62 174 HIS A O 1
ATOM 1298 N N . THR A 1 175 ? 17.978 -2.082 -10.824 1.00 91.00 175 THR A N 1
ATOM 1299 C CA . THR A 1 175 ? 16.596 -1.695 -10.492 1.00 91.00 175 THR A CA 1
ATOM 1300 C C . THR A 1 175 ? 15.659 -2.821 -10.892 1.00 91.00 175 THR A C 1
ATOM 1302 O O . THR A 1 175 ? 15.429 -3.012 -12.083 1.00 91.00 175 THR A O 1
ATOM 1305 N N . LEU A 1 176 ? 15.132 -3.543 -9.905 1.00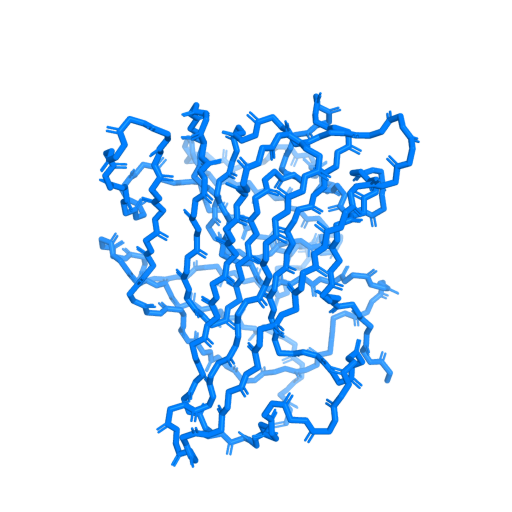 93.06 176 LEU A N 1
ATOM 1306 C CA . LEU A 1 176 ? 14.280 -4.713 -10.099 1.00 93.06 176 LEU A CA 1
ATOM 1307 C C . LEU A 1 176 ? 12.795 -4.336 -10.173 1.00 93.06 176 LEU A C 1
ATOM 1309 O O . LEU A 1 176 ? 12.050 -4.897 -10.974 1.00 93.06 176 LEU A O 1
ATOM 1313 N N . CYS A 1 177 ? 12.373 -3.364 -9.361 1.00 94.25 177 CYS A N 1
ATOM 1314 C CA . CYS A 1 177 ? 11.033 -2.791 -9.413 1.00 94.25 177 CYS A CA 1
ATOM 1315 C C . CYS A 1 177 ? 11.080 -1.269 -9.277 1.00 94.25 177 CYS A C 1
ATOM 1317 O O . CYS A 1 177 ? 11.875 -0.733 -8.498 1.00 94.25 177 CYS A O 1
ATOM 1319 N N . TYR A 1 178 ? 10.232 -0.568 -10.034 1.00 94.88 178 TYR A N 1
ATOM 1320 C CA . TYR A 1 178 ? 10.172 0.890 -9.984 1.00 94.88 178 TYR A CA 1
ATOM 1321 C C . TYR A 1 178 ? 8.790 1.490 -10.302 1.00 94.88 178 TYR A C 1
ATOM 1323 O O . TYR A 1 178 ? 8.073 0.988 -11.178 1.00 94.88 178 TYR A O 1
ATOM 1331 N N . PRO A 1 179 ? 8.440 2.613 -9.647 1.00 95.38 179 PRO A N 1
ATOM 1332 C CA . PRO A 1 179 ? 7.229 3.372 -9.928 1.00 95.38 179 PRO A CA 1
ATOM 1333 C C . PRO A 1 179 ? 7.367 4.196 -11.221 1.00 95.38 179 PRO A C 1
ATOM 1335 O O . PRO A 1 179 ? 8.376 4.873 -11.436 1.00 95.38 179 PRO A O 1
ATOM 1338 N N . SER A 1 180 ? 6.336 4.200 -12.063 1.00 95.50 180 SER A N 1
ATOM 1339 C CA . SER A 1 180 ? 6.180 5.133 -13.190 1.00 95.50 180 SER A CA 1
ATOM 1340 C C . SER A 1 180 ? 4.756 5.674 -13.261 1.00 95.50 180 SER A C 1
ATOM 1342 O O . SER A 1 180 ? 3.880 5.234 -12.518 1.00 95.50 180 SER A O 1
ATOM 1344 N N . ASP A 1 181 ? 4.542 6.650 -14.150 1.00 94.81 181 ASP A N 1
ATOM 1345 C CA . ASP A 1 181 ? 3.215 7.189 -14.476 1.00 94.81 181 ASP A CA 1
ATOM 1346 C C . ASP A 1 181 ? 2.405 7.607 -13.240 1.00 94.81 181 ASP A C 1
ATOM 1348 O O . ASP A 1 181 ? 1.196 7.406 -13.169 1.00 94.81 181 ASP A O 1
ATOM 1352 N N . VAL A 1 182 ? 3.098 8.171 -12.244 1.00 93.94 182 VAL A N 1
ATOM 1353 C CA . VAL A 1 182 ? 2.477 8.644 -11.006 1.00 93.94 182 VAL A CA 1
ATOM 1354 C C . VAL A 1 182 ? 1.580 9.828 -11.343 1.00 93.94 182 VAL A C 1
ATOM 1356 O O . VAL A 1 182 ? 2.047 10.858 -11.835 1.00 93.94 182 VAL A O 1
ATOM 1359 N N . SER A 1 183 ? 0.292 9.664 -11.079 1.00 94.44 183 SER A N 1
ATOM 1360 C CA . SER A 1 183 ? -0.716 10.709 -11.187 1.00 94.44 183 SER A CA 1
ATOM 1361 C C . SER A 1 183 ? -1.196 11.116 -9.792 1.00 94.44 183 SER A C 1
ATOM 1363 O O . SER A 1 183 ? -0.563 10.798 -8.785 1.00 94.44 183 SER A O 1
ATOM 1365 N N . ARG A 1 184 ? -2.324 11.829 -9.722 1.00 94.88 184 ARG A N 1
ATOM 1366 C CA . ARG A 1 184 ? -2.919 12.252 -8.455 1.00 94.88 184 ARG A CA 1
ATOM 1367 C C . ARG A 1 184 ? -3.229 11.065 -7.542 1.00 94.88 184 ARG A C 1
ATOM 1369 O O . ARG A 1 184 ? -3.011 11.173 -6.342 1.00 94.88 184 ARG A O 1
ATOM 1376 N N . ASP A 1 185 ? -3.761 9.976 -8.083 1.00 95.31 185 ASP A N 1
ATOM 1377 C CA . ASP A 1 185 ? -4.328 8.847 -7.331 1.00 95.31 185 ASP A CA 1
ATOM 1378 C C . ASP A 1 185 ? -4.018 7.478 -7.958 1.00 95.31 185 ASP A C 1
ATOM 1380 O O . ASP A 1 185 ? -4.597 6.467 -7.567 1.00 95.31 185 ASP A O 1
ATOM 1384 N N . SER A 1 186 ? -3.102 7.418 -8.922 1.00 95.50 186 SER A N 1
ATOM 1385 C CA . SER A 1 186 ? -2.650 6.152 -9.496 1.00 95.50 186 SER A CA 1
ATOM 1386 C C . SER A 1 186 ? -1.151 6.130 -9.741 1.00 95.50 186 SER A C 1
ATOM 1388 O O . SER A 1 186 ? -0.505 7.160 -9.944 1.00 95.50 186 SER A O 1
ATOM 1390 N N . ILE A 1 187 ? -0.601 4.924 -9.708 1.00 95.38 187 ILE A N 1
ATOM 1391 C CA . ILE A 1 187 ? 0.812 4.628 -9.923 1.00 95.38 187 ILE A CA 1
ATOM 1392 C C . ILE A 1 187 ? 0.920 3.300 -10.667 1.00 95.38 187 ILE A C 1
ATOM 1394 O O . ILE A 1 187 ? 0.273 2.320 -10.298 1.00 95.38 187 ILE A O 1
ATOM 1398 N N . ARG A 1 188 ? 1.810 3.248 -11.661 1.00 95.81 188 ARG A N 1
ATOM 1399 C CA . ARG A 1 188 ? 2.225 2.012 -12.327 1.00 95.81 188 ARG A CA 1
ATOM 1400 C C . ARG A 1 188 ? 3.461 1.422 -11.642 1.00 95.81 188 ARG A C 1
ATOM 1402 O O . ARG A 1 188 ? 4.449 2.124 -11.426 1.00 95.81 188 ARG A O 1
ATOM 1409 N N . ILE A 1 189 ? 3.421 0.127 -11.341 1.00 95.19 189 ILE A N 1
ATOM 1410 C CA . ILE A 1 189 ? 4.511 -0.635 -10.720 1.00 95.19 189 ILE A CA 1
ATOM 1411 C C . ILE A 1 189 ? 5.152 -1.544 -11.766 1.00 95.19 189 ILE A C 1
ATOM 1413 O O . ILE A 1 189 ? 4.559 -2.530 -12.205 1.00 95.19 189 ILE A O 1
ATOM 1417 N N . ASN A 1 190 ? 6.374 -1.213 -12.177 1.00 95.75 190 ASN A N 1
ATOM 1418 C CA . ASN A 1 190 ? 7.098 -1.954 -13.208 1.00 95.75 190 ASN A CA 1
ATOM 1419 C C . ASN A 1 190 ? 8.069 -2.956 -12.589 1.00 95.75 190 ASN A C 1
ATOM 1421 O O . ASN A 1 190 ? 8.640 -2.695 -11.532 1.00 95.75 190 ASN A O 1
ATOM 1425 N N . TYR A 1 191 ? 8.305 -4.054 -13.303 1.00 94.00 191 TYR A N 1
ATOM 1426 C CA . TYR A 1 191 ? 9.238 -5.112 -12.934 1.00 94.00 191 TYR A CA 1
ATOM 1427 C C . TYR A 1 191 ? 10.183 -5.390 -14.101 1.00 94.00 191 TYR A C 1
ATOM 1429 O O . TYR A 1 191 ? 9.740 -5.464 -15.246 1.00 94.00 191 TYR A O 1
ATOM 1437 N N . SER A 1 192 ? 11.475 -5.524 -13.817 1.00 93.75 192 SER A N 1
ATOM 1438 C CA . SER A 1 192 ? 12.525 -5.777 -14.817 1.00 93.75 192 SER A CA 1
ATOM 1439 C C . SER A 1 192 ? 13.124 -7.187 -14.731 1.00 93.75 192 SER A C 1
ATOM 1441 O O . SER A 1 192 ? 14.039 -7.516 -15.487 1.00 93.75 192 SER A O 1
ATOM 1443 N N . GLY A 1 193 ? 12.636 -8.021 -13.808 1.00 88.69 193 GLY A N 1
ATOM 1444 C CA . GLY A 1 193 ? 13.026 -9.425 -13.713 1.00 88.69 193 GLY A CA 1
ATOM 1445 C C . GLY A 1 193 ? 12.255 -10.333 -14.686 1.00 88.69 193 GLY A C 1
ATOM 1446 O O . GLY A 1 193 ? 11.540 -9.854 -15.568 1.00 88.69 193 GLY A O 1
ATOM 1447 N N . PRO A 1 194 ? 12.387 -11.664 -14.542 1.00 84.81 194 PRO A N 1
ATOM 1448 C CA . PRO A 1 194 ? 11.659 -12.632 -15.366 1.00 84.81 194 PRO A CA 1
ATOM 1449 C C . PRO A 1 194 ? 10.142 -12.497 -15.198 1.00 84.81 194 PRO A C 1
ATOM 1451 O O . PRO A 1 194 ? 9.670 -12.431 -14.073 1.00 84.81 194 PRO A O 1
ATOM 1454 N N . LEU A 1 195 ? 9.364 -12.496 -16.280 1.00 77.62 195 LEU A N 1
ATOM 1455 C CA . LEU A 1 195 ? 7.902 -12.390 -16.181 1.00 77.62 195 LEU A CA 1
ATOM 1456 C C . LEU A 1 195 ? 7.272 -13.632 -15.521 1.00 77.62 195 LEU A C 1
ATOM 1458 O O . LEU A 1 195 ? 7.834 -14.728 -15.595 1.00 77.62 195 LEU A O 1
ATOM 1462 N N . ALA A 1 196 ? 6.120 -13.423 -14.876 1.00 67.94 196 ALA A N 1
ATOM 1463 C CA . ALA A 1 196 ? 5.305 -14.465 -14.242 1.00 67.94 196 ALA A CA 1
ATOM 1464 C C . ALA A 1 196 ? 4.400 -15.194 -15.237 1.00 67.94 196 ALA A C 1
ATOM 1466 O O . ALA A 1 196 ? 3.870 -14.514 -16.150 1.00 67.94 196 ALA A O 1
#

Foldseek 3Di:
DADDDQAFEFLVLQAFAFDPDDDPDPFETETQWKFFWKDFDFAWFKKKWQWKKFDRPDPVFGTIGIDHDDDPDDPPDDDDPPWGKMWMWGHPAFFWTKIKIARPVVRIIDIDIYGHDPPGTGRRGMMDDIDTRSPVDRDAEAKDKTFQTWIAHPVRDIAARVPIGGYFNQNDHDGQWGWDPDDRHMIIIHGDDDHD

Secondary structure (DSSP, 8-state):
-----SEEEEGGGT---BPPP--SSTTEEEESSEEEEEEE-SSEEEEEESSEEEE-SSTT-SEEEEE-S-S-S-S-S---TT--EEEEEEESSSSEEEEEEEETTTTEEEEEEEEPPTT------EEEEEEE--SS-------EEE-S-EEEETTS-EE-STTPEEEEE-STTS--EEEES--SS-EEEEE-S---